Protein AF-A0A1Y3N2U5-F1 (afdb_monomer)

Sequence (246 aa):
MDIKIKECDISNDSIYIYQNKEHPVLKSCYVPQCNPSCNTGICKNDNVCDCTKTPFTGLNCNEHYKLYRNEFILWIYFDDVHCDVQYTRNEEYYHDCVYPNTKIFSFVFNTSVLAVGVVYAYSIRYVNDNFKEPLAIPVYVYTLLSLFSEITEHIYDLPLFFKDSVNVLAIAISSFVEERKNGVTTAFSKPIGTTLNKQIVNKKVLRYNNDENNGFQLGSQLGSRGGSQEITKSKNDNYISPQKLS

pLDDT: mean 76.37, std 20.45, range [32.38, 97.69]

Secondary structure (DSSP, 8-state):
----PPPP---TT---EEEEEEETTEEEEE----SS--TTSEEEETTEEE-TTSSEETTTT-EEP-----TTHHHHHH---EEEEEE-TT--EEEEEE--THHHHHHHHHHHHHHHHHHHHHHHHHGGGG--S-THHHHHHHHHHHHHHHHHHH-TTS-HHHHHHHHHHHHHHHHHHHHHHHHHHHHHTS-------------------------------------------------PPPP---

Radius of gyration: 33.52 Å; Cα contacts (8 Å, |Δi|>4): 165; chains: 1; bounding box: 73×56×110 Å

Foldseek 3Di:
DDDDDDDDPVDVPDQWDFQDDPDNVDTDTDRADAVVALVVFDRNHNQQTDCVVDQADDSSRPHHPPDDPPPPPVVVVPDDWDWDWDADPVRDIDTDIDGDPVVVVVLVVVLVVLVVLLVVLVVVVVVCVPPPDCPSPLSVLLSVLVVVLSVQVPPPPDDPVVNVVSVVVSVVVNVVSVVVVVVVVVVVPPPPPPPDDPDDDDDDDDDDDDDDDPPDPPPPPPPPPPPPPPPDDPPDDDDDDDDDDD

Structure (mmCIF, N/CA/C/O backbone):
data_AF-A0A1Y3N2U5-F1
#
_entry.id   AF-A0A1Y3N2U5-F1
#
loop_
_atom_site.group_PDB
_atom_site.id
_atom_site.type_symbol
_atom_site.label_atom_id
_atom_site.label_alt_id
_atom_site.label_comp_id
_atom_site.label_asym_id
_atom_site.label_entity_id
_atom_site.label_seq_id
_atom_site.pdbx_PDB_ins_code
_atom_site.Cartn_x
_atom_site.Cartn_y
_atom_site.Cartn_z
_atom_site.occupancy
_atom_site.B_iso_or_equiv
_atom_site.auth_seq_id
_atom_site.auth_comp_id
_atom_site.auth_asym_id
_atom_site.auth_atom_id
_atom_site.pdbx_PDB_model_num
ATOM 1 N N . MET A 1 1 ? 47.519 -3.815 -47.716 1.00 68.94 1 MET A N 1
ATOM 2 C CA . MET A 1 1 ? 47.504 -5.164 -47.113 1.00 68.94 1 MET A CA 1
ATOM 3 C C . MET A 1 1 ? 46.157 -5.307 -46.439 1.00 68.94 1 MET A C 1
ATOM 5 O O . MET A 1 1 ? 45.886 -4.520 -45.543 1.00 68.94 1 MET A O 1
ATOM 9 N N . ASP A 1 2 ? 45.328 -6.245 -46.889 1.00 83.62 2 ASP A N 1
ATOM 10 C CA . ASP A 1 2 ? 43.986 -6.444 -46.336 1.00 83.62 2 ASP A CA 1
ATOM 11 C C . ASP A 1 2 ? 44.041 -7.538 -45.269 1.00 83.62 2 ASP A C 1
ATOM 13 O O . ASP A 1 2 ? 44.318 -8.701 -45.567 1.00 83.62 2 ASP A O 1
ATOM 17 N N . ILE A 1 3 ? 43.817 -7.161 -44.011 1.00 85.81 3 ILE A N 1
ATOM 18 C CA . ILE A 1 3 ? 43.780 -8.093 -42.882 1.00 85.81 3 ILE A CA 1
ATOM 19 C C . ILE A 1 3 ? 42.334 -8.572 -42.720 1.00 85.81 3 ILE A C 1
ATOM 21 O O . ILE A 1 3 ? 41.438 -7.770 -42.472 1.00 85.81 3 ILE A O 1
ATOM 25 N N . LYS A 1 4 ? 42.101 -9.884 -42.853 1.00 85.56 4 LYS A N 1
ATOM 26 C CA . LYS A 1 4 ? 40.802 -10.516 -42.573 1.00 85.56 4 LYS A CA 1
ATOM 27 C C . LYS A 1 4 ? 40.845 -11.182 -41.201 1.00 85.56 4 LYS A C 1
ATOM 29 O O . LYS A 1 4 ? 41.531 -12.188 -41.027 1.00 85.56 4 LYS A O 1
ATOM 34 N N . ILE A 1 5 ? 40.119 -10.618 -40.240 1.00 86.19 5 ILE A N 1
ATOM 35 C CA . ILE A 1 5 ? 39.928 -11.206 -38.909 1.00 86.19 5 ILE A CA 1
ATOM 36 C C . ILE A 1 5 ? 38.836 -12.275 -39.022 1.00 86.19 5 ILE A C 1
ATOM 38 O O . ILE A 1 5 ? 37.789 -12.025 -39.617 1.00 86.19 5 ILE A O 1
ATOM 42 N N . LYS A 1 6 ? 39.098 -13.478 -38.500 1.00 87.00 6 LYS A N 1
ATOM 43 C CA . LYS A 1 6 ? 38.092 -14.545 -38.442 1.00 87.00 6 LYS A CA 1
ATOM 44 C C . LYS A 1 6 ? 37.049 -14.213 -37.376 1.00 87.00 6 LYS A C 1
ATOM 46 O O . LYS A 1 6 ? 37.409 -13.772 -36.287 1.00 87.00 6 LYS A O 1
ATOM 51 N N . GLU A 1 7 ? 35.782 -14.440 -37.700 1.00 88.75 7 GLU A N 1
ATOM 52 C CA . GLU A 1 7 ? 34.685 -14.349 -36.735 1.00 88.75 7 GLU A CA 1
ATOM 53 C C . GLU A 1 7 ? 34.842 -15.422 -35.648 1.00 88.75 7 GLU A C 1
ATOM 55 O O . GLU A 1 7 ? 35.451 -16.469 -35.881 1.00 88.75 7 GLU A O 1
ATOM 60 N N . CYS A 1 8 ? 34.332 -15.145 -34.446 1.00 90.94 8 CYS A N 1
ATOM 61 C CA . CYS A 1 8 ? 34.373 -16.109 -33.349 1.00 90.94 8 CYS A CA 1
ATOM 62 C C . CYS A 1 8 ? 33.453 -17.293 -33.665 1.00 90.94 8 CYS A C 1
ATOM 64 O O . CYS A 1 8 ? 32.367 -17.095 -34.208 1.00 90.94 8 CYS A O 1
ATOM 66 N N . ASP A 1 9 ? 33.833 -18.499 -33.246 1.00 88.62 9 ASP A N 1
ATOM 67 C CA . ASP A 1 9 ? 32.940 -19.655 -33.294 1.00 88.62 9 ASP A CA 1
ATOM 68 C C . ASP A 1 9 ? 31.823 -19.482 -32.254 1.00 88.62 9 ASP A C 1
ATOM 70 O O . ASP A 1 9 ? 31.973 -19.852 -31.086 1.00 88.62 9 ASP A O 1
ATOM 74 N N . ILE A 1 10 ? 30.692 -18.911 -32.682 1.00 79.75 10 ILE A N 1
ATOM 75 C CA . ILE A 1 10 ? 29.468 -18.754 -31.882 1.00 79.75 10 ILE A CA 1
ATOM 76 C C . ILE A 1 10 ? 28.768 -20.116 -31.788 1.00 79.75 10 ILE A C 1
ATOM 78 O O . ILE A 1 10 ? 27.685 -20.342 -32.325 1.00 79.75 10 ILE A O 1
ATOM 82 N N . SER A 1 11 ? 29.416 -21.077 -31.140 1.00 83.94 11 SER A N 1
ATOM 83 C CA . SER A 1 11 ? 28.698 -22.233 -30.607 1.00 83.94 11 SER A CA 1
ATOM 84 C C . SER A 1 11 ? 27.854 -21.759 -29.419 1.00 83.94 11 SER A C 1
ATOM 86 O O . SER A 1 11 ? 28.259 -20.831 -28.715 1.00 83.94 11 SER A O 1
ATOM 88 N N . ASN A 1 12 ? 26.682 -22.366 -29.198 1.00 75.31 12 ASN A N 1
ATOM 89 C CA . ASN A 1 12 ? 25.710 -21.941 -28.173 1.00 75.31 12 ASN A CA 1
ATOM 90 C C . ASN A 1 12 ? 26.281 -21.866 -26.738 1.00 75.31 12 ASN A C 1
ATOM 92 O O . ASN A 1 12 ? 25.659 -21.245 -25.880 1.00 75.31 12 ASN A O 1
ATOM 96 N N . ASP A 1 13 ? 27.467 -22.436 -26.502 1.00 78.56 13 ASP A N 1
ATOM 97 C CA . ASP A 1 13 ? 28.154 -22.457 -25.208 1.00 78.56 13 ASP A CA 1
ATOM 98 C C . ASP A 1 13 ? 29.369 -21.507 -25.130 1.00 78.56 13 ASP A C 1
ATOM 100 O O . ASP A 1 13 ? 30.081 -21.477 -24.124 1.00 78.56 13 ASP A O 1
ATOM 104 N N . SER A 1 14 ? 29.646 -20.724 -26.178 1.00 80.94 14 SER A N 1
ATOM 105 C CA . SER A 1 14 ? 30.793 -19.809 -26.199 1.00 80.94 14 SER A CA 1
ATOM 106 C C . SER A 1 14 ? 30.505 -18.497 -25.449 1.00 80.94 14 SER A C 1
ATOM 108 O O . SER A 1 14 ? 29.501 -17.829 -25.672 1.00 80.94 14 SER A O 1
ATOM 110 N N . ILE A 1 15 ? 31.420 -18.106 -24.551 1.00 88.50 15 ILE A N 1
ATOM 111 C CA . ILE A 1 15 ? 31.347 -16.874 -23.728 1.00 88.50 15 ILE A CA 1
ATOM 112 C C . ILE A 1 15 ? 31.872 -15.644 -24.510 1.00 88.50 15 ILE A C 1
ATOM 114 O O . ILE A 1 15 ? 31.904 -14.522 -24.008 1.00 88.50 15 ILE A O 1
ATOM 118 N N . TYR A 1 16 ? 32.327 -15.838 -25.750 1.00 93.00 16 TYR A N 1
ATOM 119 C CA . TYR A 1 16 ? 32.980 -14.794 -26.534 1.00 93.00 16 TYR A CA 1
ATOM 120 C C . TYR A 1 16 ? 31.969 -13.873 -27.214 1.00 93.00 16 TYR A C 1
ATOM 122 O O . TYR A 1 16 ? 31.004 -14.320 -27.830 1.00 93.00 16 TYR A O 1
ATOM 130 N N . ILE A 1 17 ? 32.247 -12.574 -27.161 1.00 92.75 17 ILE A N 1
ATOM 131 C CA . ILE A 1 17 ? 31.447 -11.533 -27.801 1.00 92.75 17 ILE A CA 1
ATOM 132 C C . ILE A 1 17 ? 32.275 -10.901 -28.915 1.00 92.75 17 ILE A C 1
ATOM 134 O O . ILE A 1 17 ? 33.426 -10.522 -28.700 1.00 92.75 17 ILE A O 1
ATOM 138 N N . TYR A 1 18 ? 31.681 -10.777 -30.104 1.00 93.38 18 TYR A N 1
ATOM 139 C CA . TYR A 1 18 ? 32.310 -10.145 -31.264 1.00 93.38 18 TYR A CA 1
ATOM 140 C C . TYR A 1 18 ? 31.873 -8.681 -31.399 1.00 93.38 18 TYR A C 1
ATOM 142 O O . TYR A 1 18 ? 30.841 -8.379 -32.005 1.00 93.38 18 TYR A O 1
ATOM 150 N N . GLN A 1 19 ? 32.641 -7.760 -30.813 1.00 93.31 19 GLN A N 1
ATOM 151 C CA . GLN A 1 19 ? 32.331 -6.324 -30.801 1.00 93.31 19 GLN A CA 1
ATOM 152 C C . GLN A 1 19 ? 33.597 -5.459 -30.957 1.00 93.31 19 GLN A C 1
ATOM 154 O O . GLN A 1 19 ? 34.726 -5.943 -30.886 1.00 93.31 19 GLN A O 1
ATOM 159 N N . ASN A 1 20 ? 33.403 -4.163 -31.216 1.00 94.00 20 ASN A N 1
ATOM 160 C CA . ASN A 1 20 ? 34.483 -3.176 -31.281 1.00 94.00 20 ASN A CA 1
ATOM 161 C C . ASN A 1 20 ? 34.896 -2.781 -29.855 1.00 94.00 20 ASN A C 1
ATOM 163 O O . ASN A 1 20 ? 34.206 -1.971 -29.236 1.00 94.00 20 ASN A O 1
ATOM 167 N N . LYS A 1 21 ? 35.994 -3.338 -29.332 1.00 92.44 21 LYS A N 1
ATOM 168 C CA . LYS A 1 21 ? 36.485 -3.018 -27.976 1.00 92.44 21 LYS A CA 1
ATOM 169 C C . LYS A 1 21 ? 37.624 -2.000 -27.970 1.00 92.44 21 LYS A C 1
ATOM 171 O O . LYS A 1 21 ? 37.598 -1.051 -27.197 1.00 92.44 21 LYS A O 1
ATOM 176 N N . GLU A 1 22 ? 38.610 -2.185 -28.844 1.00 91.75 22 GLU A N 1
ATOM 177 C CA . GLU A 1 22 ? 39.827 -1.358 -28.858 1.00 91.75 22 GLU A CA 1
ATOM 178 C C . GLU A 1 22 ? 39.757 -0.209 -29.871 1.00 91.75 22 GLU A C 1
ATOM 180 O O . GLU A 1 22 ? 40.308 0.863 -29.635 1.00 91.75 22 GLU A O 1
ATOM 185 N N . HIS A 1 23 ? 39.074 -0.413 -31.003 1.00 93.56 23 HIS A N 1
ATOM 186 C CA . HIS A 1 23 ? 38.999 0.573 -32.079 1.00 93.56 23 HIS A CA 1
ATOM 187 C C . HIS A 1 23 ? 37.635 0.511 -32.788 1.00 93.56 23 HIS A C 1
ATOM 189 O O . HIS A 1 23 ? 37.130 -0.585 -33.030 1.00 93.56 23 HIS A O 1
ATOM 195 N N . PRO A 1 24 ? 37.038 1.645 -33.207 1.00 92.69 24 PRO A N 1
ATOM 196 C CA . PRO A 1 24 ? 35.709 1.675 -33.837 1.00 92.69 24 PRO A CA 1
ATOM 197 C C . PRO A 1 24 ? 35.606 0.905 -35.165 1.00 92.69 24 PRO A C 1
ATOM 199 O O . PRO A 1 24 ? 34.507 0.579 -35.607 1.00 92.69 24 PRO A O 1
ATOM 202 N N . VAL A 1 25 ? 36.742 0.627 -35.808 1.00 92.19 25 VAL A N 1
ATOM 203 C CA . VAL A 1 25 ? 36.817 -0.058 -37.113 1.00 92.19 25 VAL A CA 1
ATOM 204 C C . VAL A 1 25 ? 37.157 -1.548 -36.970 1.00 92.19 25 VAL A C 1
ATOM 206 O O . VAL A 1 25 ? 36.922 -2.318 -37.898 1.00 92.19 25 VAL A O 1
ATOM 209 N N . LEU A 1 26 ? 37.704 -1.972 -35.825 1.00 92.44 26 LEU A N 1
ATOM 210 C CA . LEU A 1 26 ? 38.208 -3.332 -35.633 1.00 92.44 26 LEU A CA 1
ATOM 211 C C . LEU A 1 26 ? 37.363 -4.073 -34.598 1.00 92.44 26 LEU A C 1
ATOM 213 O O . LEU A 1 26 ? 37.400 -3.760 -33.407 1.00 92.44 26 LEU A O 1
ATOM 217 N N . LYS A 1 27 ? 36.646 -5.096 -35.070 1.00 93.75 27 LYS A N 1
ATOM 218 C CA . LYS A 1 27 ? 35.941 -6.050 -34.213 1.00 93.75 27 LYS A CA 1
ATOM 219 C C . LYS A 1 27 ? 36.901 -7.138 -33.760 1.00 93.75 27 LYS A C 1
ATOM 221 O O . LYS A 1 27 ? 37.656 -7.682 -34.567 1.00 93.75 27 LYS A O 1
ATOM 226 N N . SER A 1 28 ? 36.834 -7.482 -32.484 1.00 94.06 28 SER A N 1
ATOM 227 C CA . SER A 1 28 ? 37.569 -8.603 -31.913 1.00 94.06 28 SER A CA 1
ATOM 228 C C . SER A 1 28 ? 36.655 -9.445 -31.031 1.00 94.06 28 SER A C 1
ATOM 230 O O . SER A 1 28 ? 35.626 -8.989 -30.532 1.00 94.06 28 SER A O 1
ATOM 232 N N . CYS A 1 29 ? 37.023 -10.714 -30.888 1.00 94.06 29 CYS A N 1
ATOM 233 C CA . CYS A 1 29 ? 36.405 -11.628 -29.942 1.00 94.06 29 CYS A CA 1
ATOM 234 C C . CYS A 1 29 ? 37.005 -11.368 -28.565 1.00 94.06 29 CYS A C 1
ATOM 236 O O . CYS A 1 29 ? 38.218 -11.502 -28.400 1.00 94.06 29 CYS A O 1
ATOM 238 N N . TYR A 1 30 ? 36.188 -11.043 -27.571 1.00 94.69 30 TYR A N 1
ATOM 239 C CA . TYR A 1 30 ? 36.659 -10.936 -26.193 1.00 94.69 30 TYR A CA 1
ATOM 240 C C . TYR A 1 30 ? 35.690 -11.589 -25.217 1.00 94.69 30 TYR A C 1
ATOM 242 O O . TYR A 1 30 ? 34.524 -11.829 -25.527 1.00 94.69 30 TYR A O 1
ATOM 250 N N . VAL A 1 31 ? 36.205 -11.886 -24.027 1.00 95.38 31 VAL A N 1
ATOM 251 C CA . VAL A 1 31 ? 35.407 -12.336 -22.886 1.00 95.38 31 VAL A CA 1
ATOM 252 C C . VAL A 1 31 ? 35.029 -11.093 -22.078 1.00 95.38 31 VAL A C 1
ATOM 254 O O . VAL A 1 31 ? 35.940 -10.343 -21.703 1.00 95.38 31 VAL A O 1
ATOM 257 N N . PRO A 1 32 ? 33.733 -10.828 -21.842 1.00 96.25 32 PRO A N 1
ATOM 258 C CA . PRO A 1 32 ? 33.306 -9.647 -21.104 1.00 96.25 32 PRO A CA 1
ATOM 259 C C . PRO A 1 32 ? 33.827 -9.684 -19.667 1.00 96.25 32 PRO A C 1
ATOM 261 O O . PRO A 1 32 ? 33.905 -10.742 -19.039 1.00 96.25 32 PRO A O 1
ATOM 264 N N . GLN A 1 33 ? 34.180 -8.515 -19.143 1.00 97.12 33 GLN A N 1
ATOM 265 C CA . GLN A 1 33 ? 34.646 -8.353 -17.771 1.00 97.12 33 GLN A CA 1
ATOM 266 C C . GLN A 1 33 ? 33.739 -7.377 -17.025 1.00 97.12 33 GLN A C 1
ATOM 268 O O . GLN A 1 33 ? 33.560 -6.233 -17.434 1.00 97.12 33 GLN A O 1
ATOM 273 N N . CYS A 1 34 ? 33.181 -7.828 -15.904 1.00 97.69 34 CYS A N 1
ATOM 274 C CA . CYS A 1 34 ? 32.357 -7.006 -15.027 1.00 97.69 34 CYS A CA 1
ATOM 275 C C . CYS A 1 34 ? 33.135 -6.697 -13.743 1.00 97.69 34 CYS A C 1
ATOM 277 O O . CYS A 1 34 ? 33.508 -7.610 -13.001 1.00 97.69 34 CYS A O 1
ATOM 279 N N . ASN A 1 35 ? 33.394 -5.412 -13.500 1.00 96.88 35 ASN A N 1
ATOM 280 C CA . ASN A 1 35 ? 34.014 -4.897 -12.286 1.00 96.88 35 ASN A CA 1
ATOM 281 C C . ASN A 1 35 ? 33.192 -3.702 -11.754 1.00 96.88 35 ASN A C 1
ATOM 283 O O . ASN A 1 35 ? 33.326 -2.595 -12.282 1.00 96.88 35 ASN A O 1
ATOM 287 N N . PRO A 1 36 ? 32.347 -3.896 -10.721 1.00 95.56 36 PRO A N 1
ATOM 288 C CA . PRO A 1 36 ? 32.271 -5.067 -9.836 1.00 95.56 36 PRO A CA 1
ATOM 289 C C . PRO A 1 36 ? 31.611 -6.305 -10.475 1.00 95.56 36 PRO A C 1
ATOM 291 O O . PRO A 1 36 ? 30.948 -6.222 -11.505 1.00 95.56 36 PRO A O 1
ATOM 294 N N . SER A 1 37 ? 31.807 -7.470 -9.849 1.00 96.31 37 SER A N 1
ATOM 295 C CA . SER A 1 37 ? 31.227 -8.742 -10.308 1.00 96.31 37 SER A CA 1
ATOM 296 C C . SER A 1 37 ? 29.692 -8.740 -10.231 1.00 96.31 37 SER A C 1
ATOM 298 O O . SER A 1 37 ? 29.116 -8.208 -9.282 1.00 96.31 37 SER A O 1
ATOM 300 N N . CYS A 1 38 ? 29.033 -9.423 -11.175 1.00 97.19 38 CYS A N 1
ATOM 301 C CA . CYS A 1 38 ? 27.574 -9.600 -11.251 1.00 97.19 38 CYS A CA 1
ATOM 302 C C . CYS A 1 38 ? 26.979 -10.528 -10.173 1.00 97.19 38 CYS A C 1
ATOM 304 O O . CYS A 1 38 ? 25.839 -10.973 -10.306 1.00 97.19 38 CYS A O 1
ATOM 306 N N . ASN A 1 39 ? 27.737 -10.863 -9.126 1.00 95.62 39 ASN A N 1
ATOM 307 C CA . ASN A 1 39 ? 27.359 -11.794 -8.063 1.00 95.62 39 ASN A CA 1
ATOM 308 C C . ASN A 1 39 ? 26.865 -13.148 -8.600 1.00 95.62 39 ASN A C 1
ATOM 310 O O . ASN A 1 39 ? 27.671 -13.981 -9.003 1.00 95.62 39 ASN A O 1
ATOM 314 N N . THR A 1 40 ? 25.547 -13.370 -8.585 1.00 96.06 40 THR A N 1
ATOM 315 C CA . THR A 1 40 ? 24.896 -14.601 -9.065 1.00 96.06 40 THR A CA 1
ATOM 316 C C . THR A 1 40 ? 24.486 -14.535 -10.541 1.00 96.06 40 THR A C 1
ATOM 318 O O . THR A 1 40 ? 24.077 -15.551 -11.100 1.00 96.06 40 THR A O 1
ATOM 321 N N . GLY A 1 41 ? 24.560 -13.355 -11.167 1.00 96.50 41 GLY A N 1
ATOM 322 C CA . GLY A 1 41 ? 24.189 -13.112 -12.562 1.00 96.50 41 GLY A CA 1
ATOM 323 C C . GLY A 1 41 ? 25.302 -13.414 -13.565 1.00 96.50 41 GLY A C 1
ATOM 324 O O . GLY A 1 41 ? 26.436 -13.723 -13.203 1.00 96.50 41 GLY A O 1
ATOM 325 N N . ILE A 1 42 ? 24.974 -13.298 -14.854 1.00 96.25 42 ILE A N 1
ATOM 326 C CA . ILE A 1 42 ? 25.899 -13.560 -15.968 1.00 96.25 42 ILE A CA 1
ATOM 327 C C . ILE A 1 42 ? 26.376 -12.227 -16.551 1.00 96.25 42 ILE A C 1
ATOM 329 O O . ILE A 1 42 ? 25.563 -11.376 -16.896 1.00 96.25 42 ILE A O 1
ATOM 333 N N . CYS A 1 43 ? 27.687 -12.040 -16.701 1.00 97.06 43 CYS A N 1
ATOM 334 C CA . CYS A 1 43 ? 28.245 -10.857 -17.361 1.00 97.06 43 CYS A CA 1
ATOM 335 C C . CYS A 1 43 ? 28.016 -10.966 -18.880 1.00 97.06 43 CYS A C 1
ATOM 337 O O . CYS A 1 43 ? 28.652 -11.782 -19.547 1.00 97.06 43 CYS A O 1
ATOM 339 N N . LYS A 1 44 ? 27.070 -10.188 -19.422 1.00 95.81 44 LYS A N 1
ATOM 340 C CA . LYS A 1 44 ? 26.718 -10.190 -20.855 1.00 95.81 44 LYS A CA 1
ATOM 341 C C . LYS A 1 44 ? 27.508 -9.183 -21.676 1.00 95.81 44 LYS A C 1
ATOM 343 O O . LYS A 1 44 ? 27.556 -9.321 -22.890 1.00 95.81 44 LYS A O 1
ATOM 348 N N . ASN A 1 45 ? 28.064 -8.154 -21.049 1.00 95.75 45 ASN A N 1
ATOM 349 C CA . ASN A 1 45 ? 29.000 -7.217 -21.662 1.00 95.75 45 ASN A CA 1
ATOM 350 C C . ASN A 1 45 ? 29.893 -6.618 -20.570 1.00 95.75 45 ASN A C 1
ATOM 352 O O . ASN A 1 45 ? 29.638 -6.844 -19.387 1.00 95.75 45 ASN A O 1
ATOM 356 N N . ASP A 1 46 ? 30.908 -5.844 -20.946 1.00 95.81 46 ASP A N 1
ATOM 357 C CA . ASP A 1 46 ? 31.750 -5.143 -19.978 1.00 95.81 46 ASP A CA 1
ATOM 358 C C . ASP A 1 46 ? 30.877 -4.271 -19.054 1.00 95.81 46 ASP A C 1
ATOM 360 O O . ASP A 1 46 ? 30.209 -3.337 -19.500 1.00 95.81 46 ASP A O 1
ATOM 364 N N . ASN A 1 47 ? 30.857 -4.619 -17.764 1.00 96.06 47 ASN A N 1
ATOM 365 C CA . ASN A 1 47 ? 30.020 -4.015 -16.715 1.00 96.06 47 ASN A CA 1
ATOM 366 C C . ASN A 1 47 ? 28.496 -4.051 -16.958 1.00 96.06 47 ASN A C 1
ATOM 368 O O . ASN A 1 47 ? 27.767 -3.224 -16.409 1.00 96.06 47 ASN A O 1
ATOM 372 N N . VAL A 1 48 ? 27.995 -5.006 -17.750 1.00 96.94 48 VAL A N 1
ATOM 373 C CA . VAL A 1 48 ? 26.553 -5.224 -17.949 1.00 96.94 48 VAL A CA 1
ATOM 374 C C . VAL A 1 48 ? 26.177 -6.637 -17.524 1.00 96.94 48 VAL A C 1
ATOM 376 O O . VAL A 1 48 ? 26.549 -7.626 -18.165 1.00 96.94 48 VAL A O 1
ATOM 379 N N . CYS A 1 49 ? 25.400 -6.720 -16.449 1.00 97.44 49 CYS A N 1
ATOM 380 C CA . CYS A 1 49 ? 24.957 -7.971 -15.855 1.00 97.44 49 CYS A CA 1
ATOM 381 C C . CYS A 1 49 ? 23.566 -8.382 -16.348 1.00 97.44 49 CYS A C 1
ATOM 383 O O . CYS A 1 49 ? 22.651 -7.569 -16.450 1.00 97.44 49 CYS A O 1
ATOM 385 N N . ASP A 1 50 ? 23.397 -9.674 -16.608 1.00 97.19 50 ASP A N 1
ATOM 386 C CA . ASP A 1 50 ? 22.104 -10.315 -16.800 1.00 97.19 50 ASP A CA 1
ATOM 387 C C . ASP A 1 50 ? 21.682 -11.045 -15.526 1.00 97.19 50 ASP A C 1
ATOM 389 O O . ASP A 1 50 ? 22.264 -12.069 -15.150 1.00 97.19 50 ASP A O 1
ATOM 393 N N . CYS A 1 51 ? 20.641 -10.515 -14.889 1.00 97.56 51 CYS A N 1
ATOM 394 C CA . CYS A 1 51 ? 20.052 -11.065 -13.675 1.00 97.56 51 CYS A CA 1
ATOM 395 C C . CYS A 1 51 ? 18.806 -11.926 -13.944 1.00 97.56 51 CYS A C 1
ATOM 397 O O . CYS A 1 51 ? 18.183 -12.396 -13.003 1.00 97.56 51 CYS A O 1
ATOM 399 N N . THR A 1 52 ? 18.415 -12.171 -15.203 1.00 96.44 52 THR A N 1
ATOM 400 C CA . THR A 1 52 ? 17.143 -12.857 -15.534 1.00 96.44 52 THR A CA 1
ATOM 401 C C . THR A 1 52 ? 17.025 -14.275 -14.975 1.00 96.44 52 THR A C 1
ATOM 403 O O . THR A 1 52 ? 15.918 -14.771 -14.780 1.00 96.44 52 THR A O 1
ATOM 406 N N . LYS A 1 53 ? 18.156 -14.937 -14.706 1.00 96.25 53 LYS A N 1
ATOM 407 C CA . LYS A 1 53 ? 18.214 -16.282 -14.112 1.00 96.25 53 LYS A CA 1
ATOM 408 C C . LYS A 1 53 ? 18.413 -16.272 -12.593 1.00 96.25 53 LYS A C 1
ATOM 410 O O . LYS A 1 53 ? 18.630 -17.334 -12.013 1.00 96.25 53 LYS A O 1
ATOM 415 N N . THR A 1 54 ? 18.382 -15.108 -11.947 1.00 95.81 54 THR A N 1
ATOM 416 C CA . THR A 1 54 ? 18.643 -14.963 -10.511 1.00 95.81 54 THR A CA 1
ATOM 417 C C . THR A 1 54 ? 17.429 -14.361 -9.796 1.00 95.81 54 THR A C 1
ATOM 419 O O . THR A 1 54 ? 16.592 -13.714 -10.423 1.00 95.81 54 THR A O 1
ATOM 422 N N . PRO A 1 55 ? 17.290 -14.557 -8.472 1.00 94.94 55 PRO A N 1
ATOM 423 C CA . PRO A 1 55 ? 16.229 -13.922 -7.687 1.00 94.94 55 PRO A CA 1
ATOM 424 C C . PRO A 1 55 ? 16.534 -12.451 -7.345 1.00 94.94 55 PRO A C 1
ATOM 426 O O . PRO A 1 55 ? 15.844 -11.854 -6.515 1.00 94.94 55 PRO A O 1
ATOM 429 N N . PHE A 1 56 ? 17.583 -11.878 -7.935 1.00 96.88 56 PHE A N 1
ATOM 430 C CA . PHE A 1 56 ? 18.050 -10.526 -7.672 1.00 96.88 56 PHE A CA 1
ATOM 431 C C . PHE A 1 56 ? 17.897 -9.654 -8.921 1.00 96.88 56 PHE A C 1
ATOM 433 O O . PHE A 1 56 ? 17.857 -10.131 -10.048 1.00 96.88 56 PHE A O 1
ATOM 440 N N . THR A 1 57 ? 17.841 -8.351 -8.706 1.00 96.38 57 THR A N 1
ATOM 441 C CA . THR A 1 57 ? 17.762 -7.297 -9.710 1.00 96.38 57 THR A CA 1
ATOM 442 C C . THR A 1 57 ? 18.851 -6.247 -9.442 1.00 96.38 57 THR A C 1
ATOM 444 O O . THR A 1 57 ? 19.732 -6.443 -8.596 1.00 96.38 57 THR A O 1
ATOM 447 N N . GLY A 1 58 ? 18.814 -5.140 -10.178 1.00 95.00 58 GLY A N 1
ATOM 448 C CA . GLY A 1 58 ? 19.783 -4.050 -10.089 1.00 95.00 58 GLY A CA 1
ATOM 449 C C . GLY A 1 58 ? 20.996 -4.247 -11.000 1.00 95.00 58 GLY A C 1
ATOM 450 O O . GLY A 1 58 ? 21.155 -5.284 -11.643 1.00 95.00 58 GLY A O 1
ATOM 451 N N . LEU A 1 59 ? 21.864 -3.232 -11.050 1.00 95.56 59 LEU A N 1
ATOM 452 C CA . LEU A 1 59 ? 23.006 -3.181 -11.975 1.00 95.56 59 LEU A CA 1
ATOM 453 C C . LEU A 1 59 ? 23.967 -4.372 -11.806 1.00 95.56 59 LEU A C 1
ATOM 455 O O . LEU A 1 59 ? 24.497 -4.874 -12.791 1.00 95.56 59 LEU A O 1
ATOM 459 N N . ASN A 1 60 ? 24.140 -4.845 -10.565 1.00 97.25 60 ASN A N 1
ATOM 460 C CA . ASN A 1 60 ? 25.080 -5.912 -10.203 1.00 97.25 60 ASN A CA 1
ATOM 461 C C . ASN A 1 60 ? 24.380 -7.183 -9.687 1.00 97.25 60 ASN A C 1
ATOM 463 O O . ASN A 1 60 ? 25.015 -8.005 -9.021 1.00 97.25 60 ASN A O 1
ATOM 467 N N . CYS A 1 61 ? 23.073 -7.334 -9.931 1.00 97.31 61 CYS A N 1
ATOM 468 C CA . CYS A 1 61 ? 22.266 -8.464 -9.449 1.00 97.31 61 CYS A CA 1
ATOM 469 C C . CYS A 1 61 ? 22.385 -8.715 -7.932 1.00 97.31 61 CYS A C 1
ATOM 471 O O . CYS A 1 61 ? 22.522 -9.857 -7.488 1.00 97.31 61 CYS A O 1
ATOM 473 N N . ASN A 1 62 ? 22.391 -7.649 -7.133 1.00 96.94 62 ASN A N 1
ATOM 474 C CA . ASN A 1 62 ? 22.508 -7.689 -5.671 1.00 96.94 62 ASN A CA 1
ATOM 475 C C . ASN A 1 62 ? 21.296 -7.088 -4.951 1.00 96.94 62 ASN A C 1
ATOM 477 O O . ASN A 1 62 ? 21.230 -7.133 -3.723 1.00 96.94 62 ASN A O 1
ATOM 481 N N . GLU A 1 63 ? 20.350 -6.511 -5.685 1.00 95.88 63 GLU A N 1
ATOM 482 C CA . GLU A 1 63 ? 19.143 -5.937 -5.108 1.00 95.88 63 GLU A CA 1
ATOM 483 C C . GLU A 1 63 ? 18.039 -6.989 -5.110 1.00 95.88 63 GLU A C 1
ATOM 485 O O . GLU A 1 63 ? 17.871 -7.729 -6.072 1.00 95.88 63 GLU A O 1
ATOM 490 N N . HIS A 1 64 ? 17.258 -7.089 -4.043 1.00 95.12 64 HIS A N 1
ATOM 491 C CA . HIS A 1 64 ? 16.068 -7.932 -4.082 1.00 95.12 64 HIS A CA 1
ATOM 492 C C . HIS A 1 64 ? 14.959 -7.234 -4.868 1.00 95.12 64 HIS A C 1
ATOM 494 O O . HIS A 1 64 ? 14.799 -6.013 -4.783 1.00 95.12 64 HIS A O 1
ATOM 500 N N . TYR A 1 65 ? 14.147 -8.008 -5.591 1.00 91.12 65 TYR A N 1
ATOM 501 C CA . TYR A 1 65 ? 12.913 -7.477 -6.157 1.00 91.12 65 TYR A CA 1
ATOM 502 C C . TYR A 1 65 ? 12.066 -6.853 -5.045 1.00 91.12 65 TYR A C 1
ATOM 504 O O . TYR A 1 65 ? 11.782 -7.489 -4.026 1.00 91.12 65 TYR A O 1
ATOM 512 N N . LYS A 1 66 ? 11.647 -5.599 -5.243 1.00 90.44 66 LYS A N 1
ATOM 513 C CA . LYS A 1 66 ? 10.660 -4.956 -4.374 1.00 90.44 66 LYS A CA 1
ATOM 514 C C . LYS A 1 66 ? 9.328 -5.670 -4.580 1.00 90.44 66 LYS A C 1
ATOM 516 O O . LYS A 1 66 ? 8.603 -5.383 -5.527 1.00 90.44 66 LYS A O 1
ATOM 521 N N . LEU A 1 67 ? 9.037 -6.633 -3.712 1.00 82.50 67 LEU A N 1
ATOM 522 C CA . LEU A 1 67 ? 7.752 -7.317 -3.698 1.00 82.50 67 LEU A CA 1
ATOM 523 C C . LEU A 1 67 ? 6.675 -6.309 -3.295 1.00 82.50 67 LEU A C 1
ATOM 525 O O . LEU A 1 67 ? 6.647 -5.838 -2.157 1.00 82.50 67 LEU A O 1
ATOM 529 N N . TYR A 1 68 ? 5.781 -5.985 -4.224 1.00 80.12 68 TYR A N 1
ATOM 530 C CA . TYR A 1 68 ? 4.550 -5.287 -3.889 1.00 80.12 68 TYR A CA 1
ATOM 531 C C . TYR A 1 68 ? 3.632 -6.312 -3.213 1.00 80.12 68 TYR A C 1
ATOM 533 O O . TYR A 1 68 ? 3.193 -7.271 -3.849 1.00 80.12 68 TYR A O 1
ATOM 541 N N . ARG A 1 69 ? 3.420 -6.186 -1.895 1.00 68.69 69 ARG A N 1
ATOM 542 C CA . ARG A 1 69 ? 2.492 -7.065 -1.170 1.00 68.69 69 ARG A CA 1
ATOM 543 C C . ARG A 1 69 ? 1.099 -6.848 -1.740 1.00 68.69 69 ARG A C 1
ATOM 545 O O . ARG A 1 69 ? 0.513 -5.781 -1.598 1.00 68.69 69 ARG A O 1
ATOM 552 N N . ASN A 1 70 ? 0.607 -7.875 -2.408 1.00 54.16 70 ASN A N 1
ATOM 553 C CA . ASN A 1 70 ? -0.612 -7.817 -3.178 1.00 54.16 70 ASN A CA 1
ATOM 554 C C . ASN A 1 70 ? -1.786 -8.248 -2.283 1.00 54.16 70 ASN A C 1
ATOM 556 O O . ASN A 1 70 ? -2.355 -9.319 -2.458 1.00 54.16 70 ASN A O 1
ATOM 560 N N . GLU A 1 71 ? -2.135 -7.428 -1.286 1.00 58.16 71 GLU A N 1
ATOM 561 C CA . GLU A 1 71 ? -3.417 -7.587 -0.569 1.00 58.16 71 GLU A CA 1
ATOM 562 C C . GLU A 1 71 ? -4.622 -7.200 -1.453 1.00 58.16 71 GLU A C 1
ATOM 564 O O . GLU A 1 71 ? -5.770 -7.412 -1.081 1.00 58.16 71 GLU A O 1
ATOM 569 N N . PHE A 1 72 ? -4.362 -6.725 -2.677 1.00 63.47 72 PHE A N 1
ATOM 570 C CA . PHE A 1 72 ? -5.351 -6.265 -3.648 1.00 63.47 72 PHE A CA 1
ATOM 571 C C . PHE A 1 72 ? -5.590 -7.222 -4.828 1.00 63.47 72 PHE A C 1
ATOM 573 O O . PHE A 1 72 ? -6.278 -6.829 -5.762 1.00 63.47 72 PHE A O 1
ATOM 580 N N . ILE A 1 73 ? -5.091 -8.471 -4.831 1.00 67.06 73 ILE A N 1
ATOM 581 C CA . ILE A 1 73 ? -5.242 -9.375 -6.003 1.00 67.06 73 ILE A CA 1
ATOM 582 C C . ILE A 1 73 ? -6.711 -9.535 -6.424 1.00 67.06 73 ILE A C 1
ATOM 584 O O . ILE A 1 73 ? -7.007 -9.535 -7.615 1.00 67.06 73 ILE A O 1
ATOM 588 N N . LEU A 1 74 ? -7.631 -9.631 -5.458 1.00 65.75 74 LEU A N 1
ATOM 589 C CA . LEU A 1 74 ? -9.064 -9.721 -5.747 1.00 65.75 74 LEU A CA 1
ATOM 590 C C . LEU A 1 74 ? -9.612 -8.426 -6.360 1.00 65.75 74 LEU A C 1
ATOM 592 O O . LEU A 1 74 ? -10.407 -8.495 -7.284 1.00 65.75 74 LEU A O 1
ATOM 596 N N . TRP A 1 75 ? -9.158 -7.258 -5.907 1.00 62.00 75 TRP A N 1
ATOM 597 C CA . TRP A 1 75 ? -9.580 -5.973 -6.473 1.00 62.00 75 TRP A CA 1
ATOM 598 C C . TRP A 1 75 ? -8.996 -5.744 -7.870 1.00 62.00 75 TRP A C 1
ATOM 600 O O . TRP A 1 75 ? -9.727 -5.363 -8.769 1.00 62.00 75 TRP A O 1
ATOM 610 N N . ILE A 1 76 ? -7.723 -6.077 -8.096 1.00 63.19 76 ILE A N 1
ATOM 611 C CA . ILE A 1 76 ? -7.080 -5.981 -9.420 1.00 63.19 76 ILE A CA 1
ATOM 612 C C . ILE A 1 76 ? -7.782 -6.883 -10.445 1.00 63.19 76 ILE A C 1
ATOM 614 O O . ILE A 1 76 ? -7.810 -6.569 -11.629 1.00 63.19 76 ILE A O 1
ATOM 618 N N . TYR A 1 77 ? -8.341 -8.014 -10.004 1.00 69.62 77 TYR A N 1
ATOM 619 C CA . TYR A 1 77 ? -9.032 -8.936 -10.902 1.00 69.62 77 TYR A CA 1
ATOM 620 C C . TYR A 1 77 ? -10.427 -8.450 -11.316 1.00 69.62 77 TYR A C 1
ATOM 622 O O . TYR A 1 77 ? -10.880 -8.781 -12.409 1.00 69.62 77 TYR A O 1
ATOM 630 N N . PHE A 1 78 ? -11.117 -7.701 -10.451 1.00 70.88 78 PHE A N 1
ATOM 631 C CA . PHE A 1 78 ? -12.497 -7.273 -10.695 1.00 70.88 78 PHE A CA 1
ATOM 632 C C . PHE A 1 78 ? -12.631 -5.834 -11.198 1.00 70.88 78 PHE A C 1
ATOM 634 O O . PHE A 1 78 ? -13.691 -5.503 -11.721 1.00 70.88 78 PHE A O 1
ATOM 641 N N . ASP A 1 79 ? -11.591 -5.007 -11.089 1.00 62.38 79 ASP A N 1
ATOM 642 C CA . ASP A 1 79 ? -11.732 -3.563 -11.236 1.00 62.38 79 ASP A CA 1
ATOM 643 C C . ASP A 1 79 ? -10.529 -2.898 -11.930 1.00 62.38 79 ASP A C 1
ATOM 645 O O . ASP A 1 79 ? -9.402 -2.928 -11.431 1.00 62.38 79 ASP A O 1
ATOM 649 N N . ASP A 1 80 ? -10.789 -2.232 -13.063 1.00 74.31 80 ASP A N 1
ATOM 650 C CA . ASP A 1 80 ? -9.847 -1.307 -13.706 1.00 74.31 80 ASP A CA 1
ATOM 651 C C . ASP A 1 80 ? -9.767 -0.017 -12.871 1.00 74.31 80 ASP A C 1
ATOM 653 O O . ASP A 1 80 ? -10.670 0.823 -12.882 1.00 74.31 80 ASP A O 1
ATOM 657 N N . VAL A 1 81 ? -8.684 0.145 -12.108 1.00 84.69 81 VAL A N 1
ATOM 658 C CA . VAL A 1 81 ? -8.373 1.412 -11.434 1.00 84.69 81 VAL A CA 1
ATOM 659 C C . VAL A 1 81 ? -7.778 2.368 -12.464 1.00 84.69 81 VAL A C 1
ATOM 661 O O . VAL A 1 81 ? -6.672 2.148 -12.960 1.00 84.69 81 VAL A O 1
ATOM 664 N N . HIS A 1 82 ? -8.487 3.456 -12.757 1.00 86.31 82 HIS A N 1
ATOM 665 C CA . HIS A 1 82 ? -7.979 4.528 -13.608 1.00 86.31 82 HIS A CA 1
ATOM 666 C C . HIS A 1 82 ? -7.388 5.639 -12.741 1.00 86.31 82 HIS A C 1
ATOM 668 O O . HIS A 1 82 ? -8.084 6.237 -11.921 1.00 86.31 82 HIS A O 1
ATOM 674 N N . CYS A 1 83 ? -6.090 5.896 -12.907 1.00 89.12 83 CYS A N 1
ATOM 675 C CA . CYS A 1 83 ? -5.414 7.020 -12.272 1.00 89.12 83 CYS A CA 1
ATOM 676 C C . CYS A 1 83 ? -5.165 8.113 -13.308 1.00 89.12 83 CYS A C 1
ATOM 678 O O . CYS A 1 83 ? -4.379 7.918 -14.238 1.00 89.12 83 CYS A O 1
ATOM 680 N N . ASP A 1 84 ? -5.805 9.260 -13.111 1.00 91.62 84 ASP A N 1
ATOM 681 C CA . ASP A 1 84 ? -5.639 10.447 -13.936 1.00 91.62 84 ASP A CA 1
ATOM 682 C C . ASP A 1 84 ? -4.720 11.449 -13.230 1.00 91.62 84 ASP A C 1
ATOM 684 O O . ASP A 1 84 ? -4.704 11.584 -12.004 1.00 91.62 84 ASP A O 1
ATOM 688 N N . VAL A 1 85 ? -3.911 12.156 -14.014 1.00 92.56 85 VAL A N 1
ATOM 689 C CA . VAL A 1 85 ? -3.109 13.274 -13.508 1.00 92.56 85 VAL A CA 1
ATOM 690 C C . VAL A 1 85 ? -3.985 14.516 -13.400 1.00 92.56 85 VAL A C 1
ATOM 692 O O . VAL A 1 85 ? -4.578 14.959 -14.382 1.00 92.56 85 VAL A O 1
ATOM 695 N N . GLN A 1 86 ? -4.047 15.083 -12.202 1.00 90.88 86 GLN A N 1
ATOM 696 C CA . GLN A 1 86 ? -4.773 16.309 -11.892 1.00 90.88 86 GLN A CA 1
ATOM 697 C C . GLN A 1 86 ? -3.792 17.401 -11.454 1.00 90.88 86 GLN A C 1
ATOM 699 O O . GLN A 1 86 ? -2.679 17.113 -11.008 1.00 90.88 86 GLN A O 1
ATOM 704 N N . TYR A 1 87 ? -4.202 18.665 -11.577 1.00 89.56 87 TYR A N 1
ATOM 705 C CA . TYR A 1 87 ? -3.373 19.824 -11.235 1.00 89.56 87 TYR A CA 1
ATOM 706 C C . TYR A 1 87 ? -4.002 20.638 -10.108 1.00 89.56 87 TYR A C 1
ATOM 708 O O . TYR A 1 87 ? -5.198 20.936 -10.121 1.00 89.56 87 TYR A O 1
ATOM 716 N N . THR A 1 88 ? -3.190 21.037 -9.132 1.00 88.25 88 THR A N 1
ATOM 717 C CA . THR A 1 88 ? -3.614 21.988 -8.099 1.00 88.25 88 THR A CA 1
ATOM 718 C C . THR A 1 88 ? -3.663 23.418 -8.655 1.00 88.25 88 THR A C 1
ATOM 720 O O . THR A 1 88 ? -3.158 23.706 -9.740 1.00 88.25 88 THR A O 1
ATOM 723 N N . ARG A 1 89 ? -4.209 24.372 -7.879 1.00 89.44 89 ARG A N 1
ATOM 724 C CA . ARG A 1 89 ? -4.150 25.812 -8.220 1.00 89.44 89 ARG A CA 1
ATOM 725 C C . ARG A 1 89 ? -2.719 26.349 -8.376 1.00 89.44 89 ARG A C 1
ATOM 727 O O . ARG A 1 89 ? -2.551 27.405 -8.972 1.00 89.44 89 ARG A O 1
ATOM 734 N N . ASN A 1 90 ? -1.725 25.640 -7.841 1.00 94.06 90 ASN A N 1
ATOM 735 C CA . ASN A 1 90 ? -0.310 25.998 -7.915 1.00 94.06 90 ASN A CA 1
ATOM 736 C C . ASN A 1 90 ? 0.423 25.278 -9.064 1.00 94.06 90 ASN A C 1
ATOM 738 O O . ASN A 1 90 ? 1.649 25.264 -9.067 1.00 94.06 90 ASN A O 1
ATOM 742 N N . GLU A 1 91 ? -0.307 24.648 -9.994 1.00 91.50 91 GLU A N 1
ATOM 743 C CA . GLU A 1 91 ? 0.242 23.845 -11.104 1.00 91.50 91 GLU A CA 1
ATOM 744 C C . GLU A 1 91 ? 1.069 22.624 -10.656 1.00 91.50 91 GLU A C 1
ATOM 746 O O . GLU A 1 91 ? 1.802 22.025 -11.440 1.00 91.50 91 GLU A O 1
ATOM 751 N N . GLU A 1 92 ? 0.934 22.207 -9.397 1.00 89.69 92 GLU A N 1
ATOM 752 C CA . GLU A 1 92 ? 1.535 20.963 -8.918 1.00 89.69 92 GLU A CA 1
ATOM 753 C C . GLU A 1 92 ? 0.674 19.786 -9.389 1.00 89.69 92 GLU A C 1
ATOM 755 O O . GLU A 1 92 ? -0.548 19.803 -9.216 1.00 89.69 92 GLU A O 1
ATOM 760 N N . TYR A 1 93 ? 1.304 18.785 -10.008 1.00 90.19 93 TYR A N 1
ATOM 761 C CA . TYR A 1 93 ? 0.616 17.584 -10.471 1.00 90.19 93 TYR A CA 1
ATOM 762 C C . TYR A 1 93 ? 0.457 16.585 -9.324 1.00 90.19 93 TYR A C 1
ATOM 764 O O . TYR A 1 93 ? 1.363 16.397 -8.511 1.00 90.19 93 TYR A O 1
ATOM 772 N N . TYR A 1 94 ? -0.687 15.918 -9.280 1.00 85.69 94 TYR A N 1
ATOM 773 C CA . TYR A 1 94 ? -0.938 14.793 -8.391 1.00 85.69 94 TYR A CA 1
ATOM 774 C C . TYR A 1 94 ? -1.686 13.694 -9.145 1.00 85.69 94 TYR A C 1
ATOM 776 O O . TYR A 1 94 ? -2.391 13.954 -10.119 1.00 85.69 94 TYR A O 1
ATOM 784 N N . HIS A 1 95 ? -1.496 12.450 -8.712 1.00 86.19 95 HIS A N 1
ATOM 785 C CA . HIS A 1 95 ? -2.227 11.312 -9.255 1.00 86.19 95 HIS A CA 1
ATOM 786 C C . HIS A 1 95 ? -3.512 11.129 -8.457 1.00 86.19 95 HIS A C 1
ATOM 788 O O . HIS A 1 95 ? -3.453 10.837 -7.262 1.00 86.19 95 HIS A O 1
ATOM 794 N N . ASP A 1 96 ? -4.653 11.308 -9.115 1.00 84.50 96 ASP A N 1
ATOM 795 C CA . ASP A 1 96 ? -5.958 10.999 -8.545 1.00 84.50 96 ASP A CA 1
ATOM 796 C C . ASP A 1 96 ? -6.460 9.690 -9.147 1.00 84.50 96 ASP A C 1
ATOM 798 O O . ASP A 1 96 ? -6.526 9.538 -10.366 1.00 84.50 96 ASP A O 1
ATOM 802 N N . CYS A 1 97 ? -6.766 8.719 -8.295 1.00 86.94 97 CYS A N 1
ATOM 803 C CA . CYS A 1 97 ? -7.213 7.407 -8.739 1.00 86.94 97 CYS A CA 1
ATOM 804 C C . CYS A 1 97 ? -8.710 7.274 -8.486 1.00 86.94 97 CYS A C 1
ATOM 806 O O . CYS A 1 97 ? -9.170 7.283 -7.340 1.00 86.94 97 CYS A O 1
ATOM 808 N N . VAL A 1 98 ? -9.467 7.122 -9.570 1.00 84.75 98 VAL A N 1
ATOM 809 C CA . VAL A 1 98 ? -10.905 6.885 -9.512 1.00 84.75 98 VAL A CA 1
ATOM 810 C C . VAL A 1 98 ? -11.122 5.407 -9.220 1.00 84.75 98 VAL A C 1
ATOM 812 O O . VAL A 1 98 ? -10.796 4.532 -10.021 1.00 84.75 98 VAL A O 1
ATOM 815 N N . TYR A 1 99 ? -11.667 5.133 -8.038 1.00 83.00 99 TYR A N 1
ATOM 816 C CA . TYR A 1 99 ? -12.029 3.781 -7.637 1.00 83.00 99 TYR A CA 1
ATOM 817 C C . TYR A 1 99 ? -13.439 3.438 -8.137 1.00 83.00 99 TYR A C 1
ATOM 819 O O . TYR A 1 99 ? -14.334 4.284 -8.055 1.00 83.00 99 TYR A O 1
ATOM 827 N N . PRO A 1 100 ? -13.668 2.203 -8.598 1.00 85.62 100 PRO A N 1
ATOM 828 C CA . PRO A 1 100 ? -14.982 1.759 -9.042 1.00 85.62 100 PRO A CA 1
ATOM 829 C C . PRO A 1 100 ? -15.991 1.635 -7.897 1.00 85.62 100 PRO A C 1
ATOM 831 O O . PRO A 1 100 ? -15.655 1.627 -6.709 1.00 85.62 100 PRO A O 1
ATOM 834 N N . ASN A 1 101 ? -17.266 1.499 -8.273 1.00 81.69 101 ASN A N 1
ATOM 835 C CA . ASN A 1 101 ? -18.406 1.434 -7.351 1.00 81.69 101 ASN A CA 1
ATOM 836 C C . ASN A 1 101 ? -18.319 0.279 -6.337 1.00 81.69 101 ASN A C 1
ATOM 838 O O . ASN A 1 101 ? -18.959 0.328 -5.288 1.00 81.69 101 ASN A O 1
ATOM 842 N N . THR A 1 102 ? -17.510 -0.744 -6.606 1.00 83.00 102 THR A N 1
ATOM 843 C CA . THR A 1 102 ? -17.205 -1.843 -5.677 1.00 83.00 102 THR A CA 1
ATOM 844 C C . THR A 1 102 ? -16.584 -1.351 -4.367 1.00 83.00 102 THR A C 1
ATOM 846 O O . THR A 1 102 ? -16.832 -1.942 -3.312 1.00 83.00 102 THR A O 1
ATOM 849 N N . LYS A 1 103 ? -15.881 -0.208 -4.373 1.00 82.38 103 LYS A N 1
ATOM 850 C CA . LYS A 1 103 ? -15.371 0.436 -3.152 1.00 82.38 103 LYS A CA 1
ATOM 851 C C . LYS A 1 103 ? -16.491 0.765 -2.163 1.00 82.38 103 LYS A C 1
ATOM 853 O O . LYS A 1 103 ? -16.300 0.621 -0.957 1.00 82.38 103 LYS A O 1
ATOM 858 N N . ILE A 1 104 ? -17.675 1.136 -2.657 1.00 84.56 104 ILE A N 1
ATOM 859 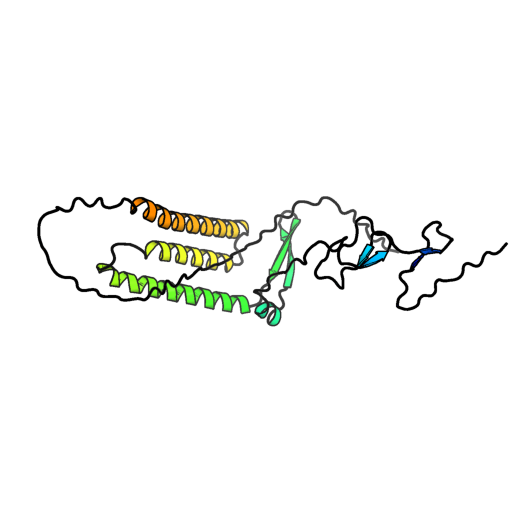C CA . ILE A 1 104 ? -18.851 1.422 -1.820 1.00 84.56 104 ILE A CA 1
ATOM 860 C C . ILE A 1 104 ? -19.298 0.154 -1.087 1.00 84.56 104 ILE A C 1
ATOM 862 O O . ILE A 1 104 ? -19.668 0.218 0.082 1.00 84.56 104 ILE A O 1
ATOM 866 N N . PHE A 1 105 ? -19.215 -1.014 -1.728 1.00 85.88 105 PHE A N 1
ATOM 867 C CA . PHE A 1 105 ? -19.560 -2.276 -1.077 1.00 85.88 105 PHE A CA 1
ATOM 868 C C . PHE A 1 105 ? -18.600 -2.604 0.072 1.00 85.88 105 PHE A C 1
ATOM 870 O O . PHE A 1 105 ? -19.047 -2.949 1.164 1.00 85.88 105 PHE A O 1
ATOM 877 N N . SER A 1 106 ? -17.290 -2.434 -0.142 1.00 84.12 106 SER A N 1
ATOM 878 C CA . SER A 1 106 ? -16.291 -2.626 0.918 1.00 84.12 106 SER A CA 1
ATOM 879 C C . SER A 1 106 ? -16.511 -1.676 2.090 1.00 84.12 106 SER A C 1
ATOM 881 O O . SER A 1 106 ? -16.363 -2.078 3.241 1.00 84.12 106 SER A O 1
ATOM 883 N N . PHE A 1 107 ? -16.884 -0.432 1.799 1.00 84.50 107 PHE A N 1
ATOM 884 C CA . PHE A 1 107 ? -17.236 0.551 2.813 1.00 84.50 107 PHE A CA 1
ATOM 885 C C . PHE A 1 107 ? -18.451 0.095 3.626 1.00 84.50 107 PHE A C 1
ATOM 887 O O . PHE A 1 107 ? -18.353 -0.054 4.838 1.00 84.50 107 PHE A O 1
ATOM 894 N N . VAL A 1 108 ? -19.566 -0.232 2.964 1.00 88.62 108 VAL A N 1
ATOM 895 C CA . VAL A 1 108 ? -20.793 -0.697 3.634 1.00 88.62 108 VAL A CA 1
ATOM 896 C C . VAL A 1 108 ? -20.522 -1.934 4.492 1.00 88.62 108 VAL A C 1
ATOM 898 O O . VAL A 1 108 ? -21.013 -2.020 5.619 1.00 88.62 108 VAL A O 1
ATOM 901 N N . PHE A 1 109 ? -19.714 -2.873 3.997 1.00 89.88 109 PHE A N 1
ATOM 902 C CA . PHE A 1 109 ? -19.322 -4.056 4.755 1.00 89.88 109 PHE A CA 1
ATOM 903 C C . PHE A 1 109 ? -18.517 -3.687 6.010 1.00 89.88 109 PHE A C 1
ATOM 905 O O . PHE A 1 109 ? -18.904 -4.090 7.109 1.00 89.88 109 PHE A O 1
ATOM 912 N N . ASN A 1 110 ? -17.468 -2.870 5.884 1.00 84.94 110 ASN A N 1
ATOM 913 C CA . ASN A 1 110 ? -16.650 -2.432 7.021 1.00 84.94 110 ASN A CA 1
ATOM 914 C C . ASN A 1 110 ? -17.475 -1.661 8.061 1.00 84.94 110 ASN A C 1
ATOM 916 O O . ASN A 1 110 ? -17.440 -1.992 9.250 1.00 84.94 110 ASN A O 1
ATOM 920 N N . THR A 1 111 ? -18.308 -0.718 7.616 1.00 86.19 111 THR A N 1
ATOM 921 C CA . THR A 1 111 ? -19.208 0.034 8.494 1.00 86.19 111 THR A CA 1
ATOM 922 C C . THR A 1 111 ? -20.223 -0.887 9.182 1.00 86.19 111 THR A C 1
ATOM 924 O O . THR A 1 111 ? -20.532 -0.689 10.358 1.00 86.19 111 THR A O 1
ATOM 927 N N . SER A 1 112 ? -20.715 -1.939 8.513 1.00 92.19 112 SER A N 1
ATOM 928 C CA . SER A 1 112 ? -21.626 -2.914 9.136 1.00 92.19 112 SER A CA 1
ATOM 929 C C . SER A 1 112 ? -20.951 -3.719 10.251 1.00 92.19 112 SER A C 1
ATOM 931 O O . SER A 1 112 ? -21.543 -3.915 11.314 1.00 92.19 112 SER A O 1
ATOM 933 N N . VAL A 1 113 ? -19.691 -4.123 10.054 1.00 91.19 113 VAL A N 1
ATOM 934 C CA . VAL A 1 113 ? -18.895 -4.832 11.067 1.00 91.19 113 VAL A CA 1
ATOM 935 C C . VAL A 1 113 ? -18.654 -3.931 12.279 1.00 91.19 113 VAL A C 1
ATOM 937 O O . VAL A 1 113 ? -18.844 -4.371 13.415 1.00 91.19 113 VAL A O 1
ATOM 940 N N . LEU A 1 114 ? -18.314 -2.657 12.055 1.00 87.38 114 LEU A N 1
ATOM 941 C CA . LEU A 1 114 ? -18.175 -1.669 13.129 1.00 87.38 114 LEU A CA 1
ATOM 942 C C . LEU A 1 114 ? -19.492 -1.466 13.884 1.00 87.38 114 LEU A C 1
ATOM 944 O O . LEU A 1 114 ? -19.496 -1.496 15.114 1.00 87.38 114 LEU A O 1
ATOM 948 N N . ALA A 1 115 ? -20.616 -1.330 13.176 1.00 89.31 115 ALA A N 1
ATOM 949 C CA . ALA A 1 115 ? -21.930 -1.175 13.796 1.00 89.31 115 ALA A CA 1
ATOM 950 C C . ALA A 1 115 ? -22.277 -2.370 14.698 1.00 89.31 115 ALA A C 1
ATOM 952 O O . ALA A 1 115 ? -22.677 -2.178 15.847 1.00 89.31 115 ALA A O 1
ATOM 953 N N . VAL A 1 116 ? -22.052 -3.600 14.224 1.00 93.50 116 VAL A N 1
ATOM 954 C CA . VAL A 1 116 ? -22.227 -4.822 15.026 1.00 93.50 116 VAL A CA 1
ATOM 955 C C . VAL A 1 116 ? -21.315 -4.804 16.258 1.00 93.50 116 VAL A C 1
ATOM 957 O O . VAL A 1 116 ? -21.769 -5.111 17.361 1.00 93.50 116 VAL A O 1
ATOM 960 N N . GLY A 1 117 ? -20.059 -4.374 16.108 1.00 88.38 117 GLY A N 1
ATOM 961 C CA . GLY A 1 117 ? -19.123 -4.186 17.220 1.00 88.38 117 GLY A CA 1
ATOM 962 C C . GLY A 1 117 ? -19.634 -3.210 18.285 1.00 88.38 117 GLY A C 1
ATOM 963 O O . GLY A 1 117 ? -19.550 -3.508 19.479 1.00 88.38 117 GLY A O 1
ATOM 964 N N . VAL A 1 118 ? -20.242 -2.089 17.879 1.00 88.88 118 VAL A N 1
ATOM 965 C CA . VAL A 1 118 ? -20.876 -1.127 18.803 1.00 88.88 118 VAL A CA 1
ATOM 966 C C . VAL A 1 118 ? -22.060 -1.753 19.528 1.00 88.88 118 VAL A C 1
ATOM 968 O O . VAL A 1 118 ? -22.181 -1.580 20.740 1.00 88.88 118 VAL A O 1
ATOM 971 N N . VAL A 1 119 ? -22.916 -2.502 18.824 1.00 92.81 119 VAL A N 1
ATOM 972 C CA . VAL A 1 119 ? -24.058 -3.192 19.447 1.00 92.81 119 VAL A CA 1
ATOM 973 C C . VAL A 1 119 ? -23.580 -4.190 20.506 1.00 92.81 119 VAL A C 1
ATOM 975 O O . VAL A 1 119 ? -24.129 -4.220 21.612 1.00 92.81 119 VAL A O 1
ATOM 978 N N . TYR A 1 120 ? -22.523 -4.957 20.227 1.00 91.19 120 TYR A N 1
ATOM 979 C CA . TYR A 1 120 ? -21.926 -5.863 21.213 1.00 91.19 120 TYR A CA 1
ATOM 980 C C . TYR A 1 120 ? -21.309 -5.112 22.397 1.00 91.19 120 TYR A C 1
ATOM 982 O O . TYR A 1 120 ? -21.586 -5.455 23.549 1.00 91.19 120 TYR A O 1
ATOM 990 N N . ALA A 1 121 ? -20.532 -4.057 22.144 1.00 86.94 121 ALA A N 1
ATOM 991 C CA . ALA A 1 121 ? -19.939 -3.232 23.198 1.00 86.94 121 ALA A CA 1
ATOM 992 C C . ALA A 1 121 ? -21.008 -2.585 24.098 1.00 86.94 121 ALA A C 1
ATOM 994 O O . ALA A 1 121 ? -20.836 -2.488 25.316 1.00 86.94 121 ALA A O 1
ATOM 995 N N . TYR A 1 122 ? -22.142 -2.192 23.516 1.00 87.56 122 TYR A N 1
ATOM 996 C CA . TYR A 1 122 ? -23.295 -1.677 24.246 1.00 87.56 122 TYR A CA 1
ATOM 997 C C . TYR A 1 122 ? -23.990 -2.759 25.073 1.00 87.56 122 TYR A C 1
ATOM 999 O O . TYR A 1 122 ? -24.315 -2.526 26.236 1.00 87.56 122 TYR A O 1
ATOM 1007 N N . SER A 1 123 ? -24.150 -3.960 24.520 1.00 88.88 123 SER A N 1
ATOM 1008 C CA . SER A 1 123 ? -24.784 -5.088 25.216 1.00 88.8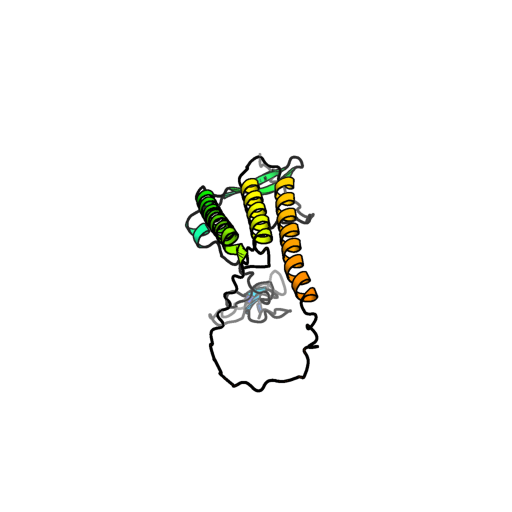8 123 SER A CA 1
ATOM 1009 C C . SER A 1 123 ? -24.003 -5.503 26.468 1.00 88.88 123 SER A C 1
ATOM 1011 O O . SER A 1 123 ? -24.594 -5.762 27.516 1.00 88.88 123 SER A O 1
ATOM 1013 N N . ILE A 1 124 ? -22.667 -5.486 26.405 1.00 87.31 124 ILE A N 1
ATOM 1014 C CA . ILE A 1 124 ? -21.796 -5.814 27.548 1.00 87.31 124 ILE A CA 1
ATOM 1015 C C . ILE A 1 124 ? -21.904 -4.765 28.664 1.00 87.31 124 ILE A C 1
ATOM 1017 O O . ILE A 1 124 ? -21.771 -5.101 29.840 1.00 87.31 124 ILE A O 1
ATOM 1021 N N . ARG A 1 125 ? -22.217 -3.503 28.338 1.00 84.19 125 ARG A N 1
ATOM 1022 C CA . ARG A 1 125 ? -22.352 -2.428 29.334 1.00 84.1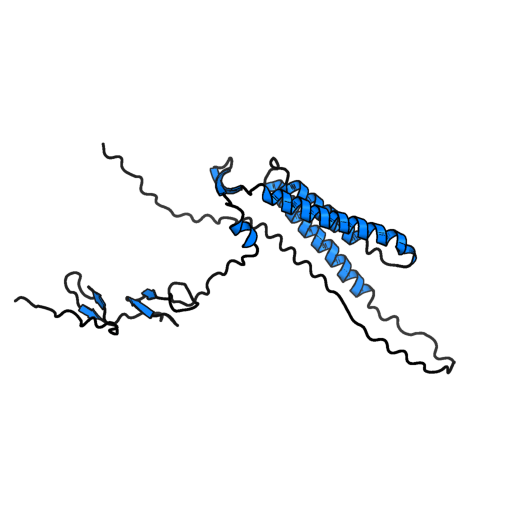9 125 ARG A CA 1
ATOM 1023 C C . ARG A 1 125 ? -23.424 -2.724 30.384 1.00 84.19 125 ARG A C 1
ATOM 1025 O O . ARG A 1 125 ? -23.265 -2.308 31.525 1.00 84.19 125 ARG A O 1
ATOM 1032 N N . TYR A 1 126 ? -24.495 -3.427 30.022 1.00 81.81 126 TYR A N 1
ATOM 1033 C CA . TYR A 1 126 ? -25.557 -3.773 30.972 1.00 81.81 126 TYR A CA 1
ATOM 1034 C C . TYR A 1 126 ? -25.158 -4.922 31.913 1.00 81.81 126 TYR A C 1
ATOM 1036 O O . TYR A 1 126 ? -25.650 -5.020 33.027 1.00 81.81 126 TYR A O 1
ATOM 1044 N N . VAL A 1 127 ? -24.197 -5.753 31.505 1.00 83.56 127 VAL A N 1
ATOM 1045 C CA . VAL A 1 127 ? -23.640 -6.845 32.325 1.00 83.56 127 VAL A CA 1
ATOM 1046 C C . VAL A 1 127 ? -22.598 -6.317 33.335 1.00 83.56 127 VAL A C 1
ATOM 1048 O O . VAL A 1 127 ? -22.070 -7.058 34.166 1.00 83.56 127 VAL A O 1
ATOM 1051 N N . ASN A 1 128 ? -22.304 -5.014 33.285 1.00 65.06 128 ASN A N 1
ATOM 1052 C CA . ASN A 1 128 ? -21.182 -4.374 33.966 1.00 65.06 128 ASN A CA 1
ATOM 1053 C C . ASN A 1 128 ? -21.354 -4.184 35.481 1.00 65.06 128 ASN A C 1
ATOM 1055 O O . ASN A 1 128 ? -20.406 -3.750 36.128 1.00 65.06 128 ASN A O 1
ATOM 1059 N N . ASP A 1 129 ? -22.483 -4.564 36.079 1.00 75.75 129 ASP A N 1
ATOM 1060 C CA . ASP A 1 129 ? -22.616 -4.549 37.545 1.00 75.75 129 ASP A CA 1
ATOM 1061 C C . ASP A 1 129 ? -21.579 -5.467 38.234 1.00 75.75 129 ASP A C 1
ATOM 1063 O O . ASP A 1 129 ? -21.273 -5.294 39.412 1.00 75.75 129 ASP A O 1
ATOM 1067 N N . ASN A 1 130 ? -20.966 -6.396 37.485 1.00 79.88 130 ASN A N 1
ATOM 1068 C CA . ASN A 1 130 ? -19.932 -7.311 37.976 1.00 79.88 130 ASN A CA 1
ATOM 1069 C C . ASN A 1 130 ? -18.483 -6.921 37.613 1.00 79.88 130 ASN A C 1
ATOM 1071 O O . ASN A 1 130 ? -17.550 -7.528 38.143 1.00 79.88 130 ASN A O 1
ATOM 1075 N N . PHE A 1 131 ? -18.254 -5.927 36.746 1.00 80.38 131 PHE A N 1
ATOM 1076 C CA . PHE A 1 131 ? -16.911 -5.578 36.262 1.00 80.38 131 PHE A CA 1
ATOM 1077 C C . PHE A 1 131 ? -16.487 -4.184 36.744 1.00 80.38 131 PHE A C 1
ATOM 1079 O O . PHE A 1 131 ? -17.140 -3.176 36.489 1.00 80.38 131 PHE A O 1
ATOM 1086 N N . LYS A 1 132 ? -15.353 -4.122 37.454 1.00 73.94 132 LYS A N 1
ATOM 1087 C CA . LYS A 1 132 ? -14.817 -2.880 38.047 1.00 73.94 132 LYS A CA 1
ATOM 1088 C C . LYS A 1 132 ? -14.137 -1.951 37.040 1.00 73.94 132 LYS A C 1
ATOM 1090 O O . LYS A 1 132 ? -13.806 -0.822 37.391 1.00 73.94 132 LYS A O 1
ATOM 1095 N N . GLU A 1 133 ? -13.903 -2.416 35.818 1.00 73.06 133 GLU A N 1
ATOM 1096 C CA . GLU A 1 133 ? -13.113 -1.690 34.830 1.00 73.06 133 GLU A CA 1
ATOM 1097 C C . GLU A 1 133 ? -13.987 -1.198 33.673 1.00 73.06 133 GLU A C 1
ATOM 1099 O O . GLU A 1 133 ? -14.695 -1.991 33.049 1.00 73.06 133 GLU A O 1
ATOM 1104 N N . PRO A 1 134 ? -13.928 0.100 33.327 1.00 73.75 134 PRO A N 1
ATOM 1105 C CA . PRO A 1 134 ? -14.667 0.644 32.200 1.00 73.75 134 PRO A CA 1
ATOM 1106 C C . PRO A 1 134 ? -13.971 0.292 30.872 1.00 73.75 134 PRO A C 1
ATOM 1108 O O . PRO A 1 134 ? -13.447 1.170 30.185 1.00 73.75 134 PRO A O 1
ATOM 1111 N N . LEU A 1 135 ? -13.998 -0.986 30.467 1.00 77.56 135 LEU A N 1
ATOM 1112 C CA . LEU A 1 135 ? -13.490 -1.432 29.154 1.00 77.56 135 LEU A CA 1
ATOM 1113 C C . LEU A 1 135 ? -14.237 -0.784 27.978 1.00 77.56 135 LEU A C 1
ATOM 1115 O O . LEU A 1 135 ? -13.738 -0.764 26.855 1.00 77.56 135 LEU A O 1
ATOM 1119 N N . ALA A 1 136 ? -15.427 -0.242 28.229 1.00 81.69 136 ALA A N 1
ATOM 1120 C CA . ALA A 1 136 ? -16.288 0.293 27.189 1.00 81.69 136 ALA A CA 1
ATOM 1121 C C . ALA A 1 136 ? -15.752 1.603 26.575 1.00 81.69 136 ALA A C 1
ATOM 1123 O O . ALA A 1 136 ? -15.940 1.839 25.385 1.00 81.69 136 ALA A O 1
ATOM 1124 N N . ILE A 1 137 ? -15.056 2.448 27.349 1.00 84.94 137 ILE A N 1
ATOM 1125 C CA . ILE A 1 137 ? -14.653 3.794 26.896 1.00 84.94 137 ILE A CA 1
ATOM 1126 C C . ILE A 1 137 ? -13.684 3.739 25.696 1.00 84.94 137 ILE A C 1
ATOM 1128 O O . ILE A 1 137 ? -13.988 4.375 24.686 1.00 84.94 137 ILE A O 1
ATOM 1132 N N . PRO A 1 138 ? -12.573 2.971 25.730 1.00 86.75 138 PRO A N 1
ATOM 1133 C CA . PRO A 1 138 ? -11.667 2.858 24.583 1.00 86.75 138 PRO A CA 1
ATOM 1134 C C . PRO A 1 138 ? -12.353 2.373 23.304 1.00 86.75 138 PRO A C 1
ATOM 1136 O O . PRO A 1 138 ? -12.052 2.867 22.222 1.00 86.75 138 PRO A O 1
ATOM 1139 N N . VAL A 1 139 ? -13.290 1.428 23.432 1.00 86.62 139 VAL A N 1
ATOM 1140 C CA . VAL A 1 139 ? -14.006 0.842 22.291 1.00 86.62 139 VAL A CA 1
ATOM 1141 C C . VAL A 1 139 ? -14.900 1.884 21.619 1.00 86.62 139 VAL A C 1
ATOM 1143 O O . VAL A 1 139 ? -14.891 1.992 20.394 1.00 86.62 139 VAL A O 1
ATOM 1146 N N . TYR A 1 140 ? -15.613 2.708 22.394 1.00 87.75 140 TYR A N 1
ATOM 1147 C CA . TYR A 1 140 ? -16.438 3.784 21.833 1.00 87.75 140 TYR A CA 1
ATOM 1148 C C . TYR A 1 140 ? -15.608 4.874 21.164 1.00 87.75 140 TYR A C 1
ATOM 1150 O O . TYR A 1 140 ? -15.966 5.315 20.076 1.00 87.75 140 TYR A O 1
ATOM 1158 N N . VAL A 1 141 ? -14.506 5.297 21.792 1.00 90.56 141 VAL A N 1
ATOM 1159 C CA . VAL A 1 141 ? -13.629 6.333 21.223 1.00 90.56 141 VAL A CA 1
ATOM 1160 C C . VAL A 1 141 ? -13.035 5.852 19.904 1.00 90.56 141 VAL A C 1
ATOM 1162 O O . VAL A 1 141 ? -13.109 6.574 18.915 1.00 90.56 141 VAL A O 1
ATOM 1165 N N . TYR A 1 142 ? -12.517 4.622 19.865 1.00 88.38 142 TYR A N 1
ATOM 1166 C CA . TYR A 1 142 ? -11.975 4.044 18.638 1.00 88.38 142 TYR A CA 1
ATOM 1167 C C . TYR A 1 142 ? -13.041 3.955 17.545 1.00 88.38 142 TYR A C 1
ATOM 1169 O O . TYR A 1 142 ? -12.832 4.451 16.446 1.00 88.38 142 TYR A O 1
ATOM 1177 N N . THR A 1 143 ? -14.220 3.417 17.868 1.00 89.38 143 THR A N 1
ATOM 1178 C CA . THR A 1 143 ? -15.281 3.254 16.867 1.00 89.38 143 THR A CA 1
ATOM 1179 C C . THR A 1 143 ? -15.780 4.594 16.327 1.00 89.38 143 THR A C 1
ATOM 1181 O O . THR A 1 143 ? -16.027 4.721 15.131 1.00 89.38 143 THR A O 1
ATOM 1184 N N . LEU A 1 144 ? -15.901 5.614 17.183 1.00 91.00 144 LEU A N 1
ATOM 1185 C CA . LEU A 1 144 ? -16.325 6.949 16.766 1.00 91.00 144 LEU A CA 1
ATOM 1186 C C . LEU A 1 144 ? -15.284 7.622 15.862 1.00 91.00 144 LEU A C 1
ATOM 1188 O O . LEU A 1 144 ? -15.661 8.261 14.884 1.00 91.00 144 LEU A O 1
ATOM 1192 N N . LEU A 1 145 ? -13.992 7.450 16.151 1.00 91.75 145 LEU A N 1
ATOM 1193 C CA . LEU A 1 145 ? -12.915 7.958 15.298 1.00 91.75 145 LEU A CA 1
ATOM 1194 C C . LEU A 1 145 ? -12.848 7.224 13.963 1.00 91.75 145 LEU A C 1
ATOM 1196 O O . LEU A 1 145 ? -12.750 7.880 12.933 1.00 91.75 145 LEU A O 1
ATOM 1200 N N . SER A 1 146 ? -12.951 5.894 13.967 1.00 87.88 146 SER A N 1
ATOM 1201 C CA . SER A 1 146 ? -12.992 5.096 12.739 1.00 87.88 146 SER A CA 1
ATOM 1202 C C . SER A 1 146 ? -14.164 5.505 11.852 1.00 87.88 146 SER A C 1
ATOM 1204 O O . SER A 1 146 ? -13.967 5.756 10.668 1.00 87.88 146 SER A O 1
ATOM 1206 N N . LEU A 1 147 ? -15.358 5.662 12.434 1.00 89.69 147 LEU A N 1
ATOM 1207 C CA . LEU A 1 147 ? -16.551 6.107 11.716 1.00 89.69 147 LEU A CA 1
ATOM 1208 C C . LEU A 1 147 ? -16.396 7.535 11.176 1.00 89.69 147 LEU A C 1
ATOM 1210 O O . LEU A 1 147 ? -16.807 7.820 10.056 1.00 89.69 147 LEU A O 1
ATOM 1214 N N . PHE A 1 148 ? -15.778 8.436 11.942 1.00 90.94 148 PHE A N 1
ATOM 1215 C CA . PHE A 1 148 ? -15.510 9.794 11.477 1.00 90.94 148 PHE A CA 1
ATOM 1216 C C . PHE A 1 148 ? -14.517 9.817 10.306 1.00 90.94 148 PHE A C 1
ATOM 1218 O O . PHE A 1 148 ? -14.803 10.458 9.296 1.00 90.94 148 PHE A O 1
ATOM 1225 N N . SER A 1 149 ? -13.406 9.078 10.392 1.00 90.25 149 SER A N 1
ATOM 1226 C CA . SER A 1 149 ? -12.442 8.945 9.292 1.00 90.25 149 SER A CA 1
ATOM 1227 C C . SER A 1 149 ? -13.105 8.384 8.030 1.00 90.25 149 SER A C 1
ATOM 1229 O O . SER A 1 149 ? -12.982 8.978 6.959 1.00 90.25 149 SER A O 1
ATOM 1231 N N . GLU A 1 150 ? -13.896 7.318 8.172 1.00 87.31 150 GLU A N 1
ATOM 1232 C CA . GLU A 1 150 ? -14.681 6.709 7.091 1.00 87.31 150 GLU A CA 1
ATOM 1233 C C . GLU A 1 150 ? -15.625 7.717 6.408 1.00 87.31 150 GLU A C 1
ATOM 1235 O O . GLU A 1 150 ? -15.655 7.814 5.179 1.00 87.31 150 GLU A O 1
ATOM 1240 N N . ILE A 1 151 ? -16.353 8.527 7.184 1.00 89.69 151 ILE A N 1
ATOM 1241 C CA . ILE A 1 151 ? -17.231 9.577 6.642 1.00 89.69 151 ILE A CA 1
ATOM 1242 C C . ILE A 1 151 ? -16.424 10.623 5.865 1.00 89.69 151 ILE A C 1
ATOM 1244 O O . ILE A 1 151 ? -16.831 11.029 4.775 1.00 89.69 151 ILE A O 1
ATOM 1248 N N . THR A 1 152 ? -15.282 11.067 6.397 1.00 92.25 152 THR A N 1
ATOM 1249 C CA . THR A 1 152 ? -14.461 12.094 5.732 1.00 92.25 152 THR A CA 1
ATOM 1250 C C . THR A 1 152 ? -13.832 11.613 4.430 1.00 92.25 152 THR A C 1
ATOM 1252 O O . THR A 1 152 ? -13.636 12.412 3.514 1.00 92.25 152 THR A O 1
ATOM 1255 N N . GLU A 1 153 ? -13.565 10.314 4.298 1.00 86.38 153 GLU A N 1
ATOM 1256 C CA . GLU A 1 153 ? -13.112 9.738 3.033 1.00 86.38 153 GLU A CA 1
ATOM 1257 C C . GLU A 1 153 ? -14.222 9.700 1.977 1.00 86.38 153 GLU A C 1
ATOM 1259 O O . GLU A 1 153 ? -13.931 9.876 0.791 1.00 86.38 153 GLU A O 1
ATOM 1264 N N . HIS A 1 154 ? -15.481 9.515 2.388 1.00 86.88 154 HIS A N 1
ATOM 1265 C CA . HIS A 1 154 ? -16.619 9.392 1.472 1.00 86.88 154 HIS A CA 1
ATOM 1266 C C . HIS A 1 154 ? -17.142 10.735 0.938 1.00 86.88 154 HIS A C 1
ATOM 1268 O O . HIS A 1 154 ? -17.780 10.783 -0.112 1.00 86.88 154 HIS A O 1
ATOM 1274 N N . ILE A 1 155 ? -16.870 11.845 1.627 1.00 90.94 155 ILE A N 1
ATOM 1275 C CA . ILE A 1 155 ? -17.249 13.175 1.139 1.00 90.94 155 ILE A CA 1
ATOM 1276 C C . ILE A 1 155 ? -16.230 13.622 0.073 1.00 90.94 155 ILE A C 1
ATOM 1278 O O . ILE A 1 155 ? -15.063 13.909 0.367 1.00 90.94 155 ILE A O 1
ATOM 1282 N N . TYR A 1 156 ? -16.681 13.678 -1.183 1.00 86.56 156 TYR A N 1
ATOM 1283 C CA . TYR A 1 156 ? -15.846 14.023 -2.342 1.00 86.56 156 TYR A CA 1
ATOM 1284 C C . TYR A 1 156 ? -15.340 15.474 -2.312 1.00 86.56 156 TYR A C 1
ATOM 1286 O O . TYR A 1 156 ? -14.195 15.720 -2.675 1.00 86.56 156 TYR A O 1
ATOM 1294 N N . ASP A 1 157 ? -16.132 16.407 -1.780 1.00 90.31 157 ASP A N 1
ATOM 1295 C CA . ASP A 1 157 ? -15.840 17.850 -1.831 1.00 90.31 157 ASP A CA 1
ATOM 1296 C C . ASP A 1 157 ? -14.941 18.367 -0.692 1.00 90.31 157 ASP A C 1
ATOM 1298 O O . ASP A 1 157 ? -14.781 19.577 -0.509 1.00 90.31 157 ASP A O 1
ATOM 1302 N N . LEU A 1 158 ? -14.357 17.477 0.115 1.00 91.69 158 LEU A N 1
ATOM 1303 C CA . LEU A 1 158 ? -13.482 17.897 1.210 1.00 91.69 158 LEU A CA 1
ATOM 1304 C C . LEU A 1 158 ? -12.075 18.253 0.706 1.00 91.69 158 LEU A C 1
ATOM 1306 O O . LEU A 1 158 ? -11.475 17.472 -0.037 1.00 91.69 158 LEU A O 1
ATOM 1310 N N . PRO A 1 159 ? -11.494 19.379 1.166 1.00 90.62 159 PRO A N 1
ATOM 1311 C CA . PRO A 1 159 ? -10.123 19.733 0.829 1.00 90.62 159 PRO A CA 1
ATOM 1312 C C . PRO A 1 159 ? -9.147 18.683 1.372 1.00 90.62 159 PRO A C 1
ATOM 1314 O O . PRO A 1 159 ? -9.286 18.225 2.508 1.00 90.62 159 PRO A O 1
ATOM 1317 N N . LEU A 1 160 ? -8.123 18.348 0.580 1.00 85.56 160 LEU A N 1
ATOM 1318 C CA . LEU A 1 160 ? -7.134 17.308 0.897 1.00 85.56 160 LEU A CA 1
ATOM 1319 C C . LEU A 1 160 ? -6.499 17.492 2.287 1.00 85.56 160 LEU A C 1
ATOM 1321 O O . LEU A 1 160 ? -6.447 16.552 3.072 1.00 85.56 160 LEU A O 1
ATOM 1325 N N . PHE A 1 161 ? -6.143 18.734 2.640 1.00 90.19 161 PHE A N 1
ATOM 1326 C CA . PHE A 1 161 ? -5.570 19.070 3.950 1.00 90.19 161 PHE A CA 1
ATOM 1327 C C . PHE A 1 161 ? -6.458 18.622 5.127 1.00 90.19 161 PHE A C 1
ATOM 1329 O O . PHE A 1 161 ? -5.947 18.223 6.175 1.00 90.19 161 PHE A O 1
ATOM 1336 N N . PHE A 1 162 ? -7.785 18.697 4.976 1.00 93.19 162 PHE A N 1
ATOM 1337 C CA . PHE A 1 162 ? -8.715 18.310 6.031 1.00 93.19 162 PHE A CA 1
ATOM 1338 C C . PHE A 1 162 ? -8.734 16.790 6.203 1.00 93.19 162 PHE A C 1
ATOM 1340 O O . PHE A 1 162 ? -8.679 16.317 7.335 1.00 93.19 162 PHE A O 1
ATOM 1347 N N . LYS A 1 163 ? -8.734 16.033 5.096 1.00 90.00 163 LYS A N 1
ATOM 1348 C CA . LYS A 1 163 ? -8.661 14.562 5.121 1.00 90.00 163 LYS A CA 1
ATOM 1349 C C . LYS A 1 163 ? -7.390 14.092 5.831 1.00 90.00 163 LYS A C 1
ATOM 1351 O O . LYS A 1 163 ? -7.466 13.297 6.767 1.00 90.00 163 LYS A O 1
ATOM 1356 N N . ASP A 1 164 ? -6.248 14.669 5.466 1.00 90.56 164 ASP A N 1
ATOM 1357 C CA . ASP A 1 164 ? -4.961 14.351 6.092 1.00 90.56 164 ASP A CA 1
ATOM 1358 C C . ASP A 1 164 ? -4.956 14.696 7.588 1.00 90.56 164 ASP A C 1
ATOM 1360 O O . ASP A 1 164 ? -4.529 13.892 8.418 1.00 90.56 164 ASP A O 1
ATOM 1364 N N . SER A 1 165 ? -5.502 15.860 7.956 1.00 93.56 165 SER A N 1
ATOM 1365 C CA . SER A 1 165 ? -5.580 16.302 9.355 1.00 93.56 165 SER A CA 1
ATOM 1366 C C . SER A 1 165 ? -6.425 15.363 10.217 1.00 93.56 165 SER A C 1
ATOM 1368 O O . SER A 1 165 ? -6.037 15.037 11.340 1.00 93.56 165 SER A O 1
ATOM 1370 N N . VAL A 1 166 ? -7.569 14.905 9.700 1.00 92.44 166 VAL A N 1
ATOM 1371 C CA . VAL A 1 166 ? -8.449 13.963 10.405 1.00 92.44 166 VAL A CA 1
ATOM 1372 C C . VAL A 1 166 ? -7.765 12.616 10.597 1.00 92.44 166 VAL A C 1
ATOM 1374 O O . VAL A 1 166 ? -7.806 12.070 11.700 1.00 92.44 166 VAL A O 1
ATOM 1377 N N . ASN A 1 167 ? -7.081 12.109 9.572 1.00 89.31 167 ASN A N 1
ATOM 1378 C CA . ASN A 1 167 ? -6.381 10.832 9.666 1.00 89.31 167 ASN A CA 1
ATOM 1379 C C . ASN A 1 167 ? -5.241 10.883 10.700 1.00 89.31 167 ASN A C 1
ATOM 1381 O O . ASN A 1 167 ? -5.141 10.019 11.573 1.00 89.31 167 ASN A O 1
ATOM 1385 N N . VAL A 1 168 ? -4.430 11.948 10.680 1.00 93.75 168 VAL A N 1
ATOM 1386 C CA . VAL A 1 168 ? -3.371 12.170 11.682 1.00 93.75 168 VAL A CA 1
ATOM 1387 C C . VAL A 1 168 ? -3.957 12.258 13.093 1.00 93.75 168 VAL A C 1
ATOM 1389 O O . VAL A 1 168 ? -3.427 11.645 14.023 1.00 93.75 168 VAL A O 1
ATOM 1392 N N . LEU A 1 169 ? -5.073 12.971 13.264 1.00 93.38 169 LEU A N 1
ATOM 1393 C CA . LEU A 1 169 ? -5.746 13.096 14.556 1.00 93.38 169 LEU A CA 1
ATOM 1394 C C . LEU A 1 169 ? -6.280 11.744 15.056 1.00 93.38 169 LEU A C 1
ATOM 1396 O O . LEU A 1 169 ? -6.113 11.418 16.233 1.00 93.38 169 LEU A O 1
ATOM 1400 N N . ALA A 1 170 ? -6.876 10.937 14.177 1.00 90.69 170 ALA A N 1
ATOM 1401 C CA . ALA A 1 170 ? -7.377 9.606 14.515 1.00 90.69 170 ALA A CA 1
ATOM 1402 C C . ALA A 1 170 ? -6.248 8.675 14.992 1.00 90.69 170 ALA A C 1
ATOM 1404 O O . ALA A 1 170 ? -6.401 7.989 16.009 1.00 90.69 170 ALA A O 1
ATOM 1405 N N . ILE A 1 171 ? -5.091 8.698 14.320 1.00 90.19 171 ILE A N 1
ATOM 1406 C CA . ILE A 1 171 ? -3.897 7.932 14.718 1.00 90.19 171 ILE A CA 1
ATOM 1407 C C . ILE A 1 171 ? -3.364 8.417 16.075 1.00 90.19 171 ILE A C 1
ATOM 1409 O O . ILE A 1 171 ? -3.058 7.602 16.953 1.00 90.19 171 ILE A O 1
ATOM 1413 N N . ALA A 1 172 ? -3.296 9.736 16.280 1.00 93.75 172 ALA A N 1
ATOM 1414 C CA . ALA A 1 172 ? -2.803 10.328 17.520 1.00 93.75 172 ALA A CA 1
ATOM 1415 C C . ALA A 1 172 ? -3.685 9.961 18.725 1.00 93.75 172 ALA A C 1
ATOM 1417 O O . ALA A 1 172 ? -3.174 9.536 19.764 1.00 93.75 172 ALA A O 1
ATOM 1418 N N . ILE A 1 173 ? -5.012 10.059 18.588 1.00 92.19 173 ILE A N 1
ATOM 1419 C CA . ILE A 1 173 ? -5.937 9.698 19.672 1.00 92.19 173 ILE A CA 1
ATOM 1420 C C . ILE A 1 173 ? -5.901 8.190 19.935 1.00 92.19 173 ILE A C 1
ATOM 1422 O O . ILE A 1 173 ? -5.893 7.784 21.096 1.00 92.19 173 ILE A O 1
ATOM 1426 N N . SER A 1 174 ? -5.822 7.360 18.892 1.00 87.12 174 SER A N 1
ATOM 1427 C CA . SER A 1 174 ? -5.711 5.902 19.053 1.00 87.12 174 SER A CA 1
ATOM 1428 C C . SER A 1 174 ? -4.467 5.522 19.862 1.00 87.12 174 SER A C 1
ATOM 1430 O O . SER A 1 174 ? -4.564 4.747 20.813 1.00 87.12 174 SER A O 1
ATOM 1432 N N . SER A 1 175 ? -3.329 6.159 19.567 1.00 90.50 175 SER A N 1
ATOM 1433 C CA . SER A 1 175 ? -2.076 5.982 20.316 1.00 90.50 175 SER A CA 1
ATOM 1434 C C . SER A 1 175 ? -2.222 6.390 21.789 1.00 90.50 175 SER A C 1
ATOM 1436 O O . SER A 1 175 ? -1.800 5.663 22.688 1.00 90.50 175 SER A O 1
ATOM 1438 N N . PHE A 1 176 ? -2.884 7.519 22.062 1.00 89.75 176 PHE A N 1
ATOM 1439 C CA . PHE A 1 176 ? -3.114 7.999 23.429 1.00 89.75 176 PHE A CA 1
ATOM 1440 C C . PHE A 1 176 ? -4.040 7.077 24.240 1.00 89.75 176 PHE A C 1
ATOM 1442 O O . PHE A 1 176 ? -3.833 6.850 25.436 1.00 89.75 176 PHE A O 1
ATOM 1449 N N . VAL A 1 177 ? -5.069 6.521 23.594 1.00 87.56 177 VAL A N 1
ATOM 1450 C CA . VAL A 1 177 ? -5.982 5.546 24.211 1.00 87.56 177 VAL A CA 1
ATOM 1451 C C . VAL A 1 177 ? -5.235 4.263 24.589 1.00 87.56 177 VAL A C 1
ATOM 1453 O O . VAL A 1 177 ? -5.522 3.673 25.634 1.00 87.56 177 VAL A O 1
ATOM 1456 N N . GLU A 1 178 ? -4.260 3.843 23.786 1.00 84.75 178 GLU A N 1
ATOM 1457 C CA . GLU A 1 178 ? -3.446 2.655 24.050 1.00 84.75 178 GLU A CA 1
ATOM 1458 C C . GLU A 1 178 ? -2.427 2.873 25.177 1.00 84.75 178 GLU A C 1
ATOM 1460 O O . GLU A 1 178 ? -2.297 2.033 26.072 1.00 84.75 178 GLU A O 1
ATOM 1465 N N . GLU A 1 179 ? -1.789 4.042 25.234 1.00 84.88 179 GLU A N 1
ATOM 1466 C CA . GLU A 1 179 ? -0.865 4.393 26.319 1.00 84.88 179 GLU A CA 1
ATOM 1467 C C . GLU A 1 179 ? -1.560 4.388 27.692 1.00 84.88 179 GLU A C 1
ATOM 1469 O O . GLU A 1 179 ? -1.008 3.907 28.688 1.00 84.88 179 GLU A O 1
ATOM 1474 N N . ARG A 1 180 ? -2.825 4.824 27.746 1.00 79.88 180 ARG A N 1
ATOM 1475 C CA . ARG A 1 180 ? -3.649 4.754 28.963 1.00 79.88 180 ARG A CA 1
ATOM 1476 C C . ARG A 1 180 ? -3.916 3.325 29.429 1.00 79.88 180 ARG A C 1
ATOM 1478 O O . ARG A 1 180 ? -3.999 3.121 30.638 1.00 79.88 180 ARG A O 1
ATOM 1485 N N . LYS A 1 181 ? -4.023 2.343 28.527 1.00 73.56 181 LYS A N 1
ATOM 1486 C CA . LYS A 1 181 ? -4.152 0.929 28.925 1.00 73.56 181 LYS A CA 1
ATOM 1487 C C . LYS A 1 181 ? -2.871 0.446 29.602 1.00 73.56 181 LYS A C 1
ATOM 1489 O O . LYS A 1 181 ? -2.931 -0.135 30.681 1.00 73.56 181 LYS A O 1
ATOM 1494 N N . ASN A 1 182 ? -1.717 0.777 29.026 1.00 70.75 182 ASN A N 1
ATOM 1495 C CA . ASN A 1 182 ? -0.425 0.290 29.509 1.00 70.75 182 ASN A CA 1
ATOM 1496 C C . ASN A 1 182 ? 0.020 0.964 30.819 1.00 70.75 182 ASN A C 1
ATOM 1498 O O . ASN A 1 182 ? 0.557 0.291 31.704 1.00 70.75 182 ASN A O 1
ATOM 1502 N N . GLY A 1 183 ? -0.262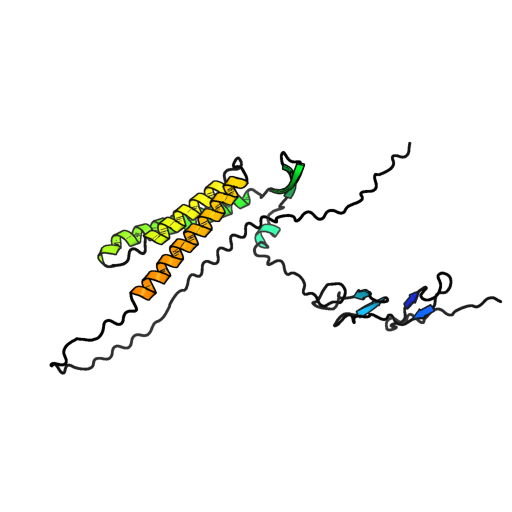 2.260 30.993 1.00 63.00 183 GLY A N 1
ATOM 1503 C CA . GLY A 1 183 ? 0.057 3.006 32.218 1.00 63.00 183 GLY A CA 1
ATOM 1504 C C . GLY A 1 183 ? -0.769 2.600 33.446 1.00 63.00 183 GLY A C 1
ATOM 1505 O O . GLY A 1 183 ? -0.322 2.773 34.579 1.00 63.00 183 GLY A O 1
ATOM 1506 N N . VAL A 1 184 ? -1.954 2.015 33.254 1.00 57.34 184 VAL A N 1
ATOM 1507 C CA . VAL A 1 184 ? -2.766 1.482 34.364 1.00 57.34 184 VAL A CA 1
ATOM 1508 C C . VAL A 1 184 ? -2.187 0.159 34.882 1.00 57.34 184 VAL A C 1
ATOM 1510 O O . VAL A 1 184 ? -2.170 -0.073 36.092 1.00 57.34 184 VAL A O 1
ATOM 1513 N N . THR A 1 185 ? -1.601 -0.665 34.010 1.00 52.59 185 THR A N 1
ATOM 1514 C CA . THR A 1 185 ? -0.944 -1.927 34.400 1.00 52.59 185 THR A CA 1
ATOM 1515 C C . THR A 1 185 ? 0.301 -1.728 35.266 1.00 52.59 185 THR A C 1
ATOM 1517 O O . THR A 1 185 ? 0.553 -2.525 36.170 1.00 52.59 185 THR A O 1
ATOM 1520 N N . THR A 1 186 ? 1.071 -0.654 35.066 1.00 51.09 186 THR A N 1
ATOM 1521 C CA . THR A 1 186 ? 2.264 -0.395 35.893 1.00 51.09 186 THR A CA 1
ATOM 1522 C C . THR A 1 186 ? 1.911 0.157 37.277 1.00 51.09 186 THR A C 1
ATOM 1524 O O . THR A 1 186 ? 2.623 -0.135 38.238 1.00 51.09 186 THR A O 1
ATOM 1527 N N . ALA A 1 187 ? 0.774 0.846 37.429 1.00 50.88 187 ALA A N 1
ATOM 1528 C CA . ALA A 1 187 ? 0.288 1.327 38.727 1.00 50.88 187 ALA A CA 1
ATOM 1529 C C . ALA A 1 187 ? -0.358 0.226 39.598 1.00 50.88 187 ALA A C 1
ATOM 1531 O O . ALA A 1 187 ? -0.298 0.311 40.826 1.00 50.88 187 ALA A O 1
ATOM 1532 N N . PHE A 1 188 ? -0.920 -0.827 38.991 1.00 51.12 188 PHE A N 1
ATOM 1533 C CA . PHE A 1 188 ? -1.527 -1.963 39.707 1.00 51.12 188 PHE A CA 1
ATOM 1534 C C . PHE A 1 188 ? -0.574 -3.134 39.985 1.00 51.12 188 PHE A C 1
ATOM 1536 O O . PHE A 1 188 ? -0.946 -4.068 40.690 1.00 51.12 188 PHE A O 1
ATOM 1543 N N . SER A 1 189 ? 0.681 -3.059 39.529 1.00 43.22 189 SER A N 1
ATOM 1544 C CA . SER A 1 189 ? 1.732 -4.018 39.907 1.00 43.22 189 SER A CA 1
ATOM 1545 C C . SER A 1 189 ? 2.441 -3.683 41.224 1.00 43.22 189 SER A C 1
ATOM 1547 O O . SER A 1 189 ? 3.474 -4.277 41.528 1.00 43.22 189 SER A O 1
ATOM 1549 N N . LYS A 1 190 ? 1.911 -2.766 42.053 1.00 46.56 190 LYS A N 1
ATOM 1550 C CA . LYS A 1 190 ? 2.341 -2.747 43.455 1.00 46.56 190 LYS A CA 1
ATOM 1551 C C . LYS A 1 190 ? 1.901 -4.080 44.061 1.00 46.56 190 LYS A C 1
ATOM 1553 O O . LYS A 1 190 ? 0.693 -4.299 44.161 1.00 46.56 190 LYS A O 1
ATOM 1558 N N . PRO A 1 191 ? 2.832 -4.969 44.459 1.00 48.16 191 PRO A N 1
ATOM 1559 C CA . PRO A 1 191 ? 2.447 -6.165 45.177 1.00 48.16 191 PRO A CA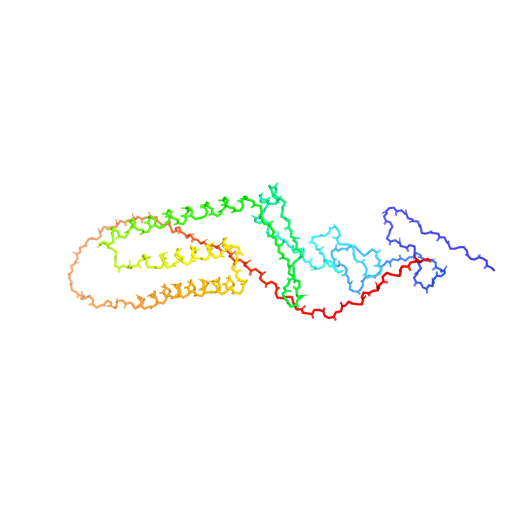 1
ATOM 1560 C C . PRO A 1 191 ? 1.670 -5.683 46.396 1.00 48.16 191 PRO A C 1
ATOM 1562 O O . PRO A 1 191 ? 2.175 -4.874 47.179 1.00 48.16 191 PRO A O 1
ATOM 1565 N N . ILE A 1 192 ? 0.420 -6.126 46.526 1.00 52.16 192 ILE A N 1
ATOM 1566 C CA . ILE A 1 192 ? -0.290 -6.050 47.794 1.00 52.16 192 ILE A CA 1
ATOM 1567 C C . ILE A 1 192 ? 0.569 -6.874 48.742 1.00 52.16 192 ILE A C 1
ATOM 1569 O O . ILE A 1 192 ? 0.537 -8.103 48.739 1.00 52.16 192 ILE A O 1
ATOM 1573 N N . GLY A 1 193 ? 1.435 -6.160 49.463 1.00 45.34 193 GLY A N 1
ATOM 1574 C CA . GLY A 1 193 ? 2.252 -6.688 50.526 1.00 45.34 193 GLY A CA 1
ATOM 1575 C C . GLY A 1 193 ? 1.312 -7.410 51.464 1.00 45.34 193 GLY A C 1
ATOM 1576 O O . GLY A 1 193 ? 0.443 -6.812 52.097 1.00 45.34 193 GLY A O 1
ATOM 1577 N N . THR A 1 194 ? 1.467 -8.721 51.471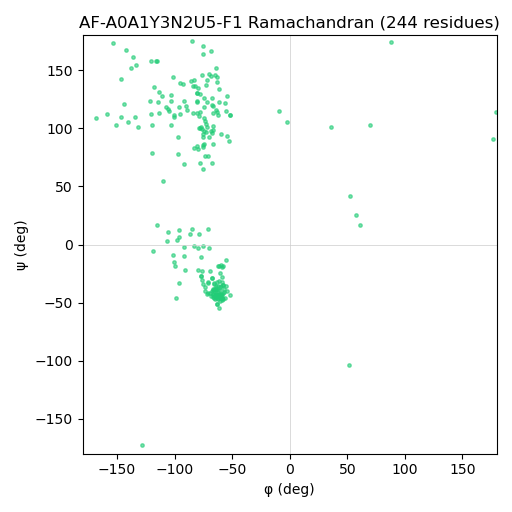 1.00 48.16 194 THR A N 1
ATOM 1578 C CA . THR A 1 194 ? 0.922 -9.653 52.435 1.00 48.16 194 THR A CA 1
ATOM 1579 C C . THR A 1 194 ? 1.293 -9.195 53.840 1.00 48.16 194 THR A C 1
ATOM 1581 O O . THR A 1 194 ? 2.300 -9.619 54.398 1.00 48.16 194 THR A O 1
ATOM 1584 N N . THR A 1 195 ? 0.446 -8.361 54.430 1.00 50.16 195 THR A N 1
ATOM 1585 C CA . THR A 1 195 ? 0.321 -8.225 55.882 1.00 50.16 195 THR A CA 1
ATOM 1586 C C . THR A 1 195 ? -1.022 -8.820 56.282 1.00 50.16 195 THR A C 1
ATOM 1588 O O . THR A 1 195 ? -1.862 -8.164 56.889 1.00 50.16 195 THR A O 1
ATOM 1591 N N . LEU A 1 196 ? -1.258 -10.076 55.888 1.00 44.62 196 LEU A N 1
ATOM 1592 C CA . LEU A 1 196 ? -2.362 -10.862 56.421 1.00 44.62 196 LEU A CA 1
ATOM 1593 C C . LEU A 1 196 ? -1.784 -11.852 57.423 1.00 44.62 196 LEU A C 1
ATOM 1595 O O . LEU A 1 196 ? -1.103 -12.816 57.083 1.00 44.62 196 LEU A O 1
ATOM 1599 N N . ASN A 1 197 ? -2.002 -11.469 58.676 1.00 44.22 197 ASN A N 1
ATOM 1600 C CA . ASN A 1 197 ? -1.835 -12.206 59.911 1.00 44.22 197 ASN A CA 1
ATOM 1601 C C . ASN A 1 197 ? -1.540 -13.700 59.760 1.00 44.22 197 ASN A C 1
ATOM 1603 O O . ASN A 1 197 ? -2.386 -14.520 59.409 1.00 44.22 197 ASN A O 1
ATOM 1607 N N . LYS A 1 198 ? -0.335 -14.042 60.204 1.00 50.09 198 LYS A N 1
ATOM 1608 C CA . LYS A 1 198 ? 0.072 -15.366 60.646 1.00 50.09 198 LYS A CA 1
ATOM 1609 C C . LYS A 1 198 ? -0.668 -15.720 61.941 1.00 50.09 198 LYS A C 1
ATOM 1611 O O . LYS A 1 198 ? -0.036 -15.776 62.984 1.00 50.09 198 LYS A O 1
ATOM 1616 N N . GLN A 1 199 ? -1.979 -15.958 61.899 1.00 51.69 199 GLN A N 1
ATOM 1617 C CA . GLN A 1 199 ? -2.669 -16.702 62.954 1.00 51.69 199 GLN A CA 1
ATOM 1618 C C . GLN A 1 199 ? -3.831 -17.529 62.392 1.00 51.69 199 GLN A C 1
ATOM 1620 O O . GLN A 1 199 ? -4.879 -17.004 62.049 1.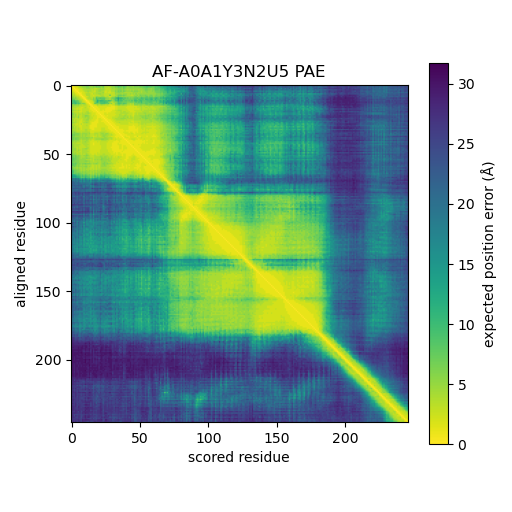00 51.69 199 GLN A O 1
ATOM 1625 N N . ILE A 1 200 ? -3.602 -18.849 62.409 1.00 51.62 200 ILE A N 1
ATOM 1626 C CA . ILE A 1 200 ? -4.591 -19.893 62.692 1.00 51.62 200 ILE A CA 1
ATOM 1627 C C . ILE A 1 200 ? -5.666 -20.079 61.606 1.00 51.62 200 ILE A C 1
ATOM 1629 O O . ILE A 1 200 ? -6.642 -19.353 61.537 1.00 51.62 200 ILE A O 1
ATOM 1633 N N . VAL A 1 201 ? -5.515 -21.125 60.790 1.00 41.69 201 VAL A N 1
ATOM 1634 C CA . VAL A 1 201 ? -6.417 -22.294 60.750 1.00 41.69 201 VAL A CA 1
ATOM 1635 C C . VAL A 1 201 ? -5.899 -23.242 59.661 1.00 41.69 201 VAL A C 1
ATOM 1637 O O . VAL A 1 201 ? -5.937 -22.960 58.466 1.00 41.69 201 VAL A O 1
ATOM 1640 N N . ASN A 1 202 ? -5.438 -24.412 60.103 1.00 51.12 202 ASN A N 1
ATOM 1641 C CA . ASN A 1 202 ? -5.356 -25.619 59.292 1.00 51.12 202 ASN A CA 1
ATOM 1642 C C . ASN A 1 202 ? -6.714 -25.886 58.629 1.00 51.12 202 ASN A C 1
ATOM 1644 O O . ASN A 1 202 ? -7.654 -26.293 59.316 1.00 51.12 202 ASN A O 1
ATOM 1648 N N . LYS A 1 203 ? -6.829 -25.750 57.305 1.00 45.34 203 LYS A N 1
ATOM 1649 C CA . LYS A 1 203 ? -7.901 -26.438 56.577 1.00 45.34 203 LYS A CA 1
ATOM 1650 C C . LYS A 1 203 ? -7.515 -26.762 55.137 1.00 45.34 203 LYS A C 1
ATOM 1652 O O . LYS A 1 203 ? -7.529 -25.916 54.259 1.00 45.34 203 LYS A O 1
ATOM 1657 N N . LYS A 1 204 ? -7.183 -28.046 54.969 1.00 46.38 204 LYS A N 1
ATOM 1658 C CA . LYS A 1 204 ? -7.433 -28.915 53.811 1.00 46.38 204 LYS A CA 1
ATOM 1659 C C . LYS A 1 204 ? -7.351 -28.275 52.421 1.00 46.38 204 LYS A C 1
ATOM 1661 O O . LYS A 1 204 ? -8.319 -27.742 51.897 1.00 46.38 204 LYS A O 1
ATOM 1666 N N . VAL A 1 205 ? -6.202 -28.539 51.802 1.00 52.94 205 VAL A N 1
ATOM 1667 C CA . VAL A 1 205 ? -6.059 -29.197 50.493 1.00 52.94 205 VAL A CA 1
ATOM 1668 C C . VAL A 1 205 ? -7.393 -29.635 49.872 1.00 52.94 205 VAL A C 1
ATOM 1670 O O . VAL A 1 205 ? -7.943 -30.668 50.249 1.00 52.94 205 VAL A O 1
ATOM 1673 N N . LEU A 1 206 ? -7.834 -28.901 48.855 1.00 42.81 206 LEU A N 1
ATOM 1674 C CA . LEU A 1 206 ? -8.479 -29.468 47.676 1.00 42.81 206 LEU A CA 1
ATOM 1675 C C . LEU A 1 206 ? -7.855 -28.785 46.458 1.00 42.81 206 LEU A C 1
ATOM 1677 O O . LEU A 1 206 ? -8.026 -27.590 46.237 1.00 42.81 206 LEU A O 1
ATOM 1681 N N . ARG A 1 207 ? -7.060 -29.565 45.721 1.00 43.84 207 ARG A N 1
ATOM 1682 C CA . ARG A 1 207 ? -6.580 -29.220 44.385 1.00 43.84 207 ARG A CA 1
ATOM 1683 C C . ARG A 1 207 ? -7.786 -29.213 43.4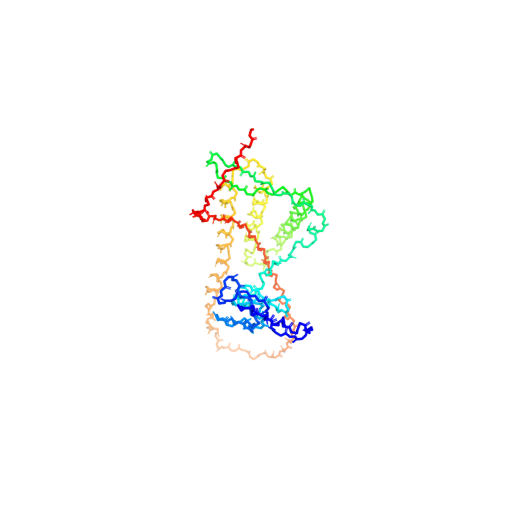53 1.00 43.84 207 ARG A C 1
ATOM 1685 O O . ARG A 1 207 ? -8.471 -30.228 43.362 1.00 43.84 207 ARG A O 1
ATOM 1692 N N . TYR A 1 208 ? -7.995 -28.115 42.744 1.00 35.53 208 TYR A N 1
ATOM 1693 C CA . TYR A 1 208 ? -8.752 -28.119 41.503 1.00 35.53 208 TYR A CA 1
ATOM 1694 C C . TYR A 1 208 ? -7.797 -27.626 40.419 1.00 35.53 208 TYR A C 1
ATOM 1696 O O . TYR A 1 208 ? -7.446 -26.449 40.379 1.00 35.53 208 TYR A O 1
ATOM 1704 N N . ASN A 1 209 ? -7.299 -28.570 39.622 1.00 51.03 209 ASN A N 1
ATOM 1705 C CA . ASN A 1 209 ? -6.674 -28.270 38.344 1.00 51.03 209 ASN A CA 1
ATOM 1706 C C . ASN A 1 209 ? -7.812 -27.916 37.391 1.00 51.03 209 ASN A C 1
ATOM 1708 O O . ASN A 1 209 ? -8.734 -28.716 37.246 1.00 51.03 209 ASN A O 1
ATOM 1712 N N . ASN A 1 210 ? -7.744 -26.755 36.753 1.00 45.72 210 ASN A N 1
ATOM 1713 C CA . ASN A 1 210 ? -8.422 -26.568 35.484 1.00 45.72 210 ASN A CA 1
ATOM 1714 C C . ASN A 1 210 ? -7.508 -25.751 34.578 1.00 45.72 210 ASN A C 1
ATOM 1716 O O . ASN A 1 210 ? -7.288 -24.558 34.791 1.00 45.72 210 ASN A O 1
ATOM 1720 N N . ASP A 1 211 ? -6.930 -26.476 33.628 1.00 46.41 211 ASP A N 1
ATOM 1721 C CA . ASP A 1 211 ? -6.385 -25.964 32.387 1.00 46.41 211 ASP A CA 1
ATOM 1722 C C . ASP A 1 211 ? -7.515 -25.316 31.577 1.00 46.41 211 ASP A C 1
ATOM 1724 O O . ASP A 1 211 ? -8.595 -25.887 31.472 1.00 46.41 211 ASP A O 1
ATOM 1728 N N . GLU A 1 212 ? -7.269 -24.124 31.035 1.00 43.22 212 GLU A N 1
ATOM 1729 C CA . GLU A 1 212 ? -7.466 -23.792 29.615 1.00 43.22 212 GLU A CA 1
ATOM 1730 C C . GLU A 1 212 ? -7.155 -22.303 29.404 1.00 43.22 212 GLU A C 1
ATOM 1732 O O . GLU A 1 212 ? -7.990 -21.408 29.527 1.00 43.22 212 GLU A O 1
ATOM 1737 N N . ASN A 1 213 ? -5.886 -22.047 29.083 1.00 41.69 213 ASN A N 1
ATOM 1738 C CA . ASN A 1 213 ? -5.439 -20.804 28.476 1.00 41.69 213 ASN A CA 1
ATOM 1739 C C . ASN A 1 213 ? -5.802 -20.830 26.988 1.00 41.69 213 ASN A C 1
ATOM 1741 O O . ASN A 1 213 ? -5.065 -21.408 26.196 1.00 41.69 213 ASN A O 1
ATOM 1745 N N . ASN A 1 214 ? -6.878 -20.147 26.604 1.00 38.28 214 ASN A N 1
ATOM 1746 C CA . ASN A 1 214 ? -7.083 -19.692 25.228 1.00 38.28 214 ASN A CA 1
ATOM 1747 C C . ASN A 1 214 ? -7.190 -18.163 25.229 1.00 38.28 214 ASN A C 1
ATOM 1749 O O . ASN A 1 214 ? -8.270 -17.578 25.182 1.00 38.28 214 ASN A O 1
ATOM 1753 N N . GLY A 1 215 ? -6.030 -17.510 25.320 1.00 33.53 215 GLY A N 1
ATOM 1754 C CA . GLY A 1 215 ? -5.887 -16.079 25.078 1.00 33.53 215 GLY A CA 1
ATOM 1755 C C . GLY A 1 215 ? -5.948 -15.803 23.580 1.00 33.53 215 GLY A C 1
ATOM 1756 O O . GLY A 1 215 ? -4.945 -15.903 22.880 1.00 33.53 215 GLY A O 1
ATOM 1757 N N . PHE A 1 216 ? -7.135 -15.467 23.088 1.00 38.81 216 PHE A N 1
ATOM 1758 C CA . PHE A 1 216 ? -7.353 -14.986 21.730 1.00 38.81 216 PHE A CA 1
ATOM 1759 C C . PHE A 1 216 ? -6.824 -13.545 21.613 1.00 38.81 216 PHE A C 1
ATOM 1761 O O . PHE A 1 216 ? -7.488 -12.589 22.013 1.00 38.81 216 PHE A O 1
ATOM 1768 N N . GLN A 1 217 ? -5.595 -13.383 21.111 1.00 33.31 217 GLN A N 1
ATOM 1769 C CA . GLN A 1 217 ? -5.058 -12.080 20.715 1.00 33.31 217 GLN A CA 1
ATOM 1770 C C . GLN A 1 217 ? -5.641 -11.683 19.355 1.00 33.31 217 GLN A C 1
ATOM 1772 O O . GLN A 1 217 ? -5.172 -12.125 18.308 1.00 33.31 217 GLN A O 1
ATOM 1777 N N . LEU A 1 218 ? -6.656 -10.819 19.368 1.00 34.78 218 LEU A N 1
ATOM 1778 C CA . LEU A 1 218 ? -7.127 -10.134 18.170 1.00 34.78 218 LEU A CA 1
ATOM 1779 C C . LEU A 1 218 ? -6.187 -8.947 17.884 1.00 34.78 218 LEU A C 1
ATOM 1781 O O . LEU A 1 218 ? -6.441 -7.815 18.287 1.00 34.78 218 LEU A O 1
ATOM 1785 N N . GLY A 1 219 ? -5.053 -9.224 17.240 1.00 32.38 219 GLY A N 1
ATOM 1786 C CA . GLY A 1 219 ? -4.167 -8.196 16.702 1.00 32.38 219 GLY A CA 1
ATOM 1787 C C . GLY A 1 219 ? -4.769 -7.600 15.433 1.00 32.38 219 GLY A C 1
ATOM 1788 O O . GLY A 1 219 ? -4.553 -8.120 14.342 1.00 32.38 219 GLY A O 1
ATOM 1789 N N . SER A 1 220 ? -5.530 -6.516 15.558 1.00 36.81 220 SER A N 1
ATOM 1790 C CA . SER A 1 220 ? -5.991 -5.724 14.417 1.00 36.81 220 SER A CA 1
ATOM 1791 C C . SER A 1 220 ? -4.827 -4.900 13.857 1.00 36.81 220 SER A C 1
ATOM 1793 O O . SER A 1 220 ? -4.636 -3.743 14.229 1.00 36.81 220 SER A O 1
ATOM 1795 N N . GLN A 1 221 ? -4.033 -5.488 12.959 1.00 36.78 221 GLN A N 1
ATOM 1796 C CA . GLN A 1 221 ? -3.167 -4.720 12.061 1.00 36.78 221 GLN A CA 1
ATOM 1797 C C . GLN A 1 221 ? -4.032 -4.063 10.977 1.00 36.78 221 GLN A C 1
ATOM 1799 O O . GLN A 1 221 ? -4.086 -4.517 9.841 1.00 36.78 221 GLN A O 1
ATOM 1804 N N . LEU A 1 222 ? -4.735 -2.986 11.333 1.00 39.66 222 LEU A N 1
ATOM 1805 C CA . LEU A 1 222 ? -5.299 -2.057 10.354 1.00 39.66 222 LEU A CA 1
ATOM 1806 C C . LEU A 1 222 ? -4.173 -1.124 9.906 1.00 39.66 222 LEU A C 1
ATOM 1808 O O . LEU A 1 222 ? -3.952 -0.050 10.462 1.00 39.66 222 LEU A O 1
ATOM 1812 N N . GLY A 1 223 ? -3.406 -1.588 8.920 1.00 37.06 223 GLY A N 1
ATOM 1813 C CA . GLY A 1 223 ? -2.416 -0.787 8.213 1.00 37.06 223 GLY A CA 1
ATOM 1814 C C . GLY A 1 223 ? -3.098 0.242 7.317 1.00 37.06 223 GLY A C 1
ATOM 1815 O O . GLY A 1 223 ? -3.135 0.069 6.105 1.00 37.06 223 GLY A O 1
ATOM 1816 N N . SER A 1 224 ? -3.616 1.325 7.900 1.00 40.50 224 SER A N 1
ATOM 1817 C CA . SER A 1 224 ? -4.045 2.498 7.136 1.00 40.50 224 SER A CA 1
ATOM 1818 C C . SER A 1 224 ? -2.799 3.266 6.690 1.00 40.50 224 SER A C 1
ATOM 1820 O O . SER A 1 224 ? -2.283 4.140 7.386 1.00 40.50 224 SER A O 1
ATOM 1822 N N . ARG A 1 225 ? -2.228 2.856 5.552 1.00 41.75 225 ARG A N 1
ATOM 1823 C CA . ARG A 1 225 ? -1.086 3.525 4.921 1.00 41.75 225 ARG A CA 1
ATOM 1824 C C . ARG A 1 225 ? -1.605 4.462 3.832 1.00 41.75 225 ARG A C 1
ATOM 1826 O O . ARG A 1 225 ? -1.523 4.168 2.645 1.00 41.75 225 ARG A O 1
ATOM 1833 N N . GLY A 1 226 ? -2.113 5.615 4.261 1.00 36.69 226 GLY A N 1
ATOM 1834 C CA . GLY A 1 226 ? -2.208 6.800 3.413 1.00 36.69 226 GLY A CA 1
ATOM 1835 C C . GLY A 1 226 ? -0.795 7.279 3.092 1.00 36.69 226 GLY A C 1
ATOM 1836 O O . GLY A 1 226 ? -0.207 8.061 3.833 1.00 36.69 226 GLY A O 1
ATOM 1837 N N . GLY A 1 227 ? -0.198 6.726 2.038 1.00 35.59 227 GLY A N 1
ATOM 1838 C CA . GLY A 1 227 ? 1.080 7.183 1.517 1.00 35.59 227 GLY A CA 1
ATOM 1839 C C . GLY A 1 227 ? 0.885 8.481 0.749 1.00 35.59 227 GLY A C 1
ATOM 1840 O O . GLY A 1 227 ? 0.773 8.444 -0.471 1.00 35.59 227 GLY A O 1
ATOM 1841 N N . SER A 1 228 ? 0.868 9.616 1.448 1.00 39.12 228 SER A N 1
ATOM 1842 C CA . SER A 1 228 ? 1.165 10.898 0.812 1.00 39.12 228 SER A CA 1
ATOM 1843 C C . SER A 1 228 ? 2.651 10.867 0.445 1.00 39.12 228 SER A C 1
ATOM 1845 O O . SER A 1 228 ? 3.525 10.988 1.305 1.00 39.12 228 SER A O 1
ATOM 1847 N N . GLN A 1 229 ? 2.952 10.535 -0.813 1.00 39.28 229 GLN A N 1
ATOM 1848 C CA . GLN A 1 229 ? 4.310 10.629 -1.334 1.00 39.28 229 GLN A CA 1
ATOM 1849 C C . GLN A 1 229 ? 4.635 12.110 -1.505 1.00 39.28 229 GLN A C 1
ATOM 1851 O O . GLN A 1 229 ? 4.223 12.748 -2.469 1.00 39.28 229 GLN A O 1
ATOM 1856 N N . GLU A 1 230 ? 5.384 12.651 -0.552 1.00 37.69 230 GLU A N 1
ATOM 1857 C CA . GLU A 1 230 ? 6.035 13.944 -0.693 1.00 37.69 230 GLU A CA 1
ATOM 1858 C C . GLU A 1 230 ? 7.108 13.806 -1.789 1.00 37.69 230 GLU A C 1
ATOM 1860 O O . GLU A 1 230 ? 8.187 13.244 -1.578 1.00 37.69 230 GLU A O 1
ATOM 1865 N N . ILE A 1 231 ? 6.771 14.235 -3.009 1.00 42.62 231 ILE A N 1
ATOM 1866 C CA . ILE A 1 231 ? 7.694 14.261 -4.144 1.00 42.62 231 ILE A CA 1
ATOM 1867 C C . ILE A 1 231 ? 8.767 15.304 -3.827 1.00 42.62 231 ILE A C 1
ATOM 1869 O O . ILE A 1 231 ? 8.563 16.513 -3.950 1.00 42.62 231 ILE A O 1
ATOM 1873 N N . THR A 1 232 ? 9.944 14.835 -3.418 1.00 37.88 232 THR A N 1
ATOM 1874 C CA . THR A 1 232 ? 11.143 15.666 -3.385 1.00 37.88 232 THR A CA 1
ATOM 1875 C C . THR A 1 232 ? 11.445 16.132 -4.809 1.00 37.88 232 THR A C 1
ATOM 1877 O O . THR A 1 232 ? 11.585 15.333 -5.733 1.00 37.88 232 THR A O 1
ATOM 1880 N N . LYS A 1 233 ? 11.507 17.457 -4.993 1.00 44.69 233 LYS A N 1
ATOM 1881 C CA . LYS A 1 233 ? 11.814 18.133 -6.261 1.00 44.69 233 LYS A CA 1
ATOM 1882 C C . LYS A 1 233 ? 13.146 17.634 -6.838 1.00 44.69 233 LYS A C 1
ATOM 1884 O O . LYS A 1 233 ? 14.201 18.188 -6.533 1.00 44.69 233 LYS A O 1
ATOM 1889 N N . SER A 1 234 ? 13.098 16.629 -7.712 1.00 36.06 234 SER A N 1
ATOM 1890 C CA . SER A 1 234 ? 14.202 16.310 -8.615 1.00 36.06 234 SER A CA 1
ATOM 1891 C C . SER A 1 234 ? 14.192 17.333 -9.743 1.00 36.06 234 SER A C 1
ATOM 1893 O O . SER A 1 234 ? 13.377 17.296 -10.661 1.00 36.06 234 SER A O 1
ATOM 1895 N N . LYS A 1 235 ? 15.069 18.323 -9.614 1.00 52.38 235 LYS A N 1
ATOM 1896 C CA . LYS A 1 235 ? 15.280 19.384 -10.590 1.00 52.38 235 LYS A CA 1
ATOM 1897 C C . LYS A 1 235 ? 16.232 18.854 -11.658 1.00 52.38 235 LYS A C 1
ATOM 1899 O O . LYS A 1 235 ? 17.431 19.065 -11.546 1.00 52.38 235 LYS A O 1
ATOM 1904 N N . ASN A 1 236 ? 15.716 18.123 -12.638 1.00 55.50 236 ASN A N 1
ATOM 1905 C CA . ASN A 1 236 ? 16.397 17.870 -13.905 1.00 55.50 236 ASN A CA 1
ATOM 1906 C C . ASN A 1 236 ? 15.401 17.254 -14.878 1.00 55.50 236 ASN A C 1
ATOM 1908 O O . ASN A 1 236 ? 15.046 16.103 -14.690 1.00 55.50 236 ASN A O 1
ATOM 1912 N N . ASP A 1 237 ? 15.001 18.019 -15.893 1.00 43.69 237 ASP A N 1
ATOM 1913 C CA . ASP A 1 237 ? 14.731 17.489 -17.227 1.00 43.69 237 ASP A CA 1
ATOM 1914 C C . ASP A 1 237 ? 14.820 18.621 -18.259 1.00 43.69 237 ASP A C 1
ATOM 1916 O O . ASP A 1 237 ? 14.015 19.552 -18.298 1.00 43.69 237 ASP A O 1
ATOM 1920 N N . ASN A 1 238 ? 15.849 18.523 -19.102 1.00 46.22 238 ASN A N 1
ATOM 1921 C CA . ASN A 1 238 ? 15.928 19.201 -20.388 1.00 46.22 238 ASN A CA 1
ATOM 1922 C C . ASN A 1 238 ? 14.992 18.465 -21.356 1.00 46.22 238 ASN A C 1
ATOM 1924 O O . ASN A 1 238 ? 15.389 17.460 -21.945 1.00 46.22 238 ASN A O 1
ATOM 1928 N N . TYR A 1 239 ? 13.770 18.960 -21.547 1.00 38.84 239 TYR A N 1
ATOM 1929 C CA . TYR A 1 239 ? 12.915 18.486 -22.635 1.00 38.84 239 TYR A CA 1
ATOM 1930 C C . TYR A 1 239 ? 13.249 19.224 -23.934 1.00 38.84 239 TYR A C 1
ATOM 1932 O O . TYR A 1 239 ? 13.034 20.428 -24.080 1.00 38.84 239 TYR A O 1
ATOM 1940 N N . ILE 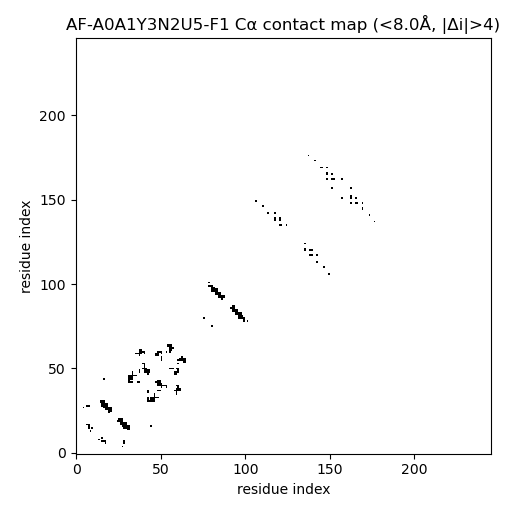A 1 240 ? 13.781 18.461 -24.890 1.00 43.84 240 ILE A N 1
ATOM 1941 C CA . ILE A 1 240 ? 13.936 18.847 -26.291 1.00 43.84 240 ILE A CA 1
ATOM 1942 C C . ILE A 1 240 ? 12.536 18.955 -26.905 1.00 43.84 240 ILE A C 1
ATOM 1944 O O . ILE A 1 240 ? 11.771 17.993 -26.927 1.00 43.84 240 ILE A O 1
ATOM 1948 N N . SER A 1 241 ? 12.207 20.150 -27.389 1.00 44.38 241 SER A N 1
ATOM 1949 C CA . SER A 1 241 ? 10.947 20.452 -28.069 1.00 44.38 241 SER A CA 1
ATOM 1950 C C . SER A 1 241 ? 10.905 19.813 -29.470 1.00 44.38 241 SER A C 1
ATOM 1952 O O . SER A 1 241 ? 11.925 19.835 -30.166 1.00 44.38 241 SER A O 1
ATOM 1954 N N . PRO A 1 242 ? 9.761 19.280 -29.937 1.00 48.62 242 PRO A N 1
ATOM 1955 C CA . PRO A 1 242 ? 9.641 18.763 -31.294 1.00 48.62 242 PRO A CA 1
ATOM 1956 C C . PRO A 1 242 ? 9.564 19.918 -32.303 1.00 48.62 242 PRO A C 1
ATOM 1958 O O . PRO A 1 242 ? 8.633 20.726 -32.290 1.00 48.62 242 PRO A O 1
ATOM 1961 N N . GLN A 1 243 ? 10.544 19.991 -33.206 1.00 47.53 243 GLN A N 1
ATOM 1962 C CA . GLN A 1 243 ? 10.486 20.880 -34.364 1.00 47.53 243 GLN A CA 1
ATOM 1963 C C . GLN A 1 243 ? 9.371 20.420 -35.312 1.00 47.53 243 GLN A C 1
ATOM 1965 O O . GLN A 1 243 ? 9.403 19.313 -35.849 1.00 47.53 243 GLN A O 1
ATOM 1970 N N . LYS A 1 244 ? 8.389 21.300 -35.531 1.00 46.94 244 LYS A N 1
ATOM 1971 C CA . LYS A 1 244 ? 7.452 21.210 -36.653 1.00 46.94 244 LYS A CA 1
ATOM 1972 C C . LYS A 1 244 ? 8.241 21.375 -37.953 1.00 46.94 244 LYS A C 1
ATOM 1974 O O . LYS A 1 244 ? 8.786 22.450 -38.191 1.00 46.94 244 LYS A O 1
ATOM 1979 N N . LEU A 1 245 ? 8.277 20.332 -38.781 1.00 50.41 245 LEU A N 1
ATOM 1980 C CA . LEU A 1 245 ? 8.585 20.487 -40.200 1.00 50.41 245 LEU A CA 1
ATOM 1981 C C . LEU A 1 245 ? 7.387 21.161 -40.880 1.00 50.41 245 LEU A C 1
ATOM 1983 O O . LEU A 1 245 ? 6.261 20.669 -40.795 1.00 50.41 245 LEU A O 1
ATOM 1987 N N . SER A 1 246 ? 7.663 22.292 -41.518 1.00 63.66 246 SER A N 1
ATOM 1988 C CA . SER A 1 246 ? 6.817 22.985 -42.491 1.00 63.66 246 SER A CA 1
ATOM 1989 C C . SER A 1 246 ? 7.347 22.742 -43.893 1.00 63.66 246 SER A C 1
ATOM 1991 O O . SER A 1 246 ? 8.591 22.821 -44.027 1.00 63.66 246 SER A O 1
#

Mean predicted aligned error: 15.79 Å

Solvent-accessible surface area (backbone atoms only — not comparable to full-atom values): 16196 Å² total; per-residue (Å²): 136,88,84,82,81,81,79,72,80,82,50,100,84,53,75,63,42,82,41,63,78,90,40,98,87,47,71,44,71,42,70,54,56,41,82,72,60,21,75,79,29,46,60,76,32,70,62,36,44,42,25,89,90,40,86,26,31,69,75,40,25,76,36,70,69,84,76,76,83,68,90,47,58,70,52,64,73,76,46,84,72,48,68,46,81,44,68,49,102,81,71,49,77,44,81,47,69,52,73,57,76,65,56,56,54,56,47,54,51,54,53,49,54,51,51,53,49,49,53,50,53,56,58,53,60,75,64,37,91,80,52,95,65,78,73,56,58,64,55,51,54,50,52,52,42,52,52,51,48,55,52,54,68,68,46,82,88,58,58,67,71,58,51,54,51,49,49,54,49,44,55,52,51,53,52,54,56,50,50,56,56,58,57,50,56,66,68,66,63,60,75,81,73,83,82,73,75,96,68,90,79,95,73,79,93,75,90,77,88,76,90,79,90,78,82,81,78,83,77,80,82,76,80,83,74,82,75,80,75,80,78,74,84,76,89,78,80,90,78,83,76,85,80,82,87,128